Protein AF-A0AAD9J2A6-F1 (afdb_monomer_lite)

Structure (mmCIF, N/CA/C/O backbone):
data_AF-A0AAD9J2A6-F1
#
_entry.id   AF-A0AAD9J2A6-F1
#
loop_
_atom_site.group_PDB
_atom_site.id
_atom_site.type_symbol
_atom_site.label_atom_id
_atom_site.label_alt_id
_atom_site.label_comp_id
_atom_site.label_asym_id
_atom_site.label_entity_id
_atom_site.label_seq_id
_atom_site.pdbx_PDB_ins_code
_atom_site.Cartn_x
_atom_site.Cartn_y
_atom_site.Cartn_z
_atom_site.occupancy
_atom_site.B_iso_or_equiv
_atom_site.auth_seq_id
_atom_site.auth_comp_id
_atom_site.auth_asym_id
_atom_site.auth_atom_id
_atom_site.pdbx_PDB_model_num
ATOM 1 N N . MET A 1 1 ? -7.932 -16.182 5.205 1.00 76.00 1 MET A N 1
ATOM 2 C CA . MET A 1 1 ? -7.233 -16.073 3.889 1.00 76.00 1 MET A CA 1
ATOM 3 C C . MET A 1 1 ? -5.772 -16.529 4.019 1.00 76.00 1 MET A C 1
ATOM 5 O O . MET A 1 1 ? -5.232 -16.402 5.107 1.00 76.00 1 MET A O 1
ATOM 9 N N . LYS A 1 2 ? -5.139 -17.073 2.964 1.00 88.62 2 LYS A N 1
ATOM 10 C CA . LYS A 1 2 ? -3.704 -17.468 2.920 1.00 88.62 2 LYS A CA 1
ATOM 11 C C . LYS A 1 2 ? -2.986 -16.732 1.782 1.00 88.62 2 LYS A C 1
ATOM 13 O O . LYS A 1 2 ? -3.658 -16.375 0.816 1.00 88.62 2 LYS A O 1
ATOM 18 N N . LEU A 1 3 ? -1.655 -16.585 1.820 1.00 92.88 3 LEU A N 1
ATOM 19 C CA . LEU A 1 3 ? -0.897 -15.939 0.731 1.00 92.88 3 LEU A CA 1
ATOM 20 C C . LEU A 1 3 ? -1.138 -16.607 -0.630 1.00 92.88 3 LEU A C 1
ATOM 22 O O . LEU A 1 3 ? -1.225 -15.920 -1.644 1.00 92.88 3 LEU A O 1
ATOM 26 N N . GLN A 1 4 ? -1.294 -17.934 -0.658 1.00 93.44 4 GLN A N 1
ATOM 27 C CA . GLN A 1 4 ? -1.575 -18.659 -1.899 1.00 93.44 4 GLN A CA 1
ATOM 28 C C . GLN A 1 4 ? -2.831 -18.136 -2.608 1.00 93.44 4 GLN A C 1
ATOM 30 O O . GLN A 1 4 ? -2.810 -17.968 -3.818 1.00 93.44 4 GLN A O 1
ATOM 35 N N . LYS A 1 5 ? -3.879 -17.780 -1.855 1.00 93.38 5 LYS A N 1
ATOM 36 C CA . LYS A 1 5 ? -5.110 -17.236 -2.437 1.00 93.38 5 LYS A CA 1
ATOM 37 C C . LYS A 1 5 ? -4.862 -15.915 -3.165 1.00 93.38 5 LYS A C 1
ATOM 39 O O . LYS A 1 5 ? -5.428 -15.692 -4.224 1.00 93.38 5 LYS A O 1
ATOM 44 N N . LEU A 1 6 ? -3.992 -15.059 -2.622 1.00 95.00 6 LEU A N 1
ATOM 45 C CA . LEU A 1 6 ? -3.602 -13.813 -3.286 1.00 95.00 6 LEU A CA 1
ATOM 46 C C . LEU A 1 6 ? -2.819 -14.092 -4.572 1.00 95.00 6 LEU A C 1
ATOM 48 O O . LEU A 1 6 ? -3.055 -13.434 -5.578 1.00 95.00 6 LEU A O 1
ATOM 52 N N . LYS A 1 7 ? -1.925 -15.090 -4.552 1.00 95.38 7 LYS A N 1
ATOM 53 C CA . LYS A 1 7 ? -1.139 -15.505 -5.727 1.00 95.38 7 LYS A CA 1
ATOM 54 C C . LYS A 1 7 ? -2.003 -16.047 -6.864 1.00 95.38 7 LYS A C 1
ATOM 56 O O . LYS A 1 7 ? -1.615 -15.919 -8.019 1.00 95.38 7 LYS A O 1
ATOM 61 N N . ASP A 1 8 ? -3.179 -16.596 -6.569 1.00 95.12 8 ASP A N 1
ATOM 62 C CA . ASP A 1 8 ? -4.123 -17.022 -7.610 1.00 95.12 8 ASP A CA 1
ATOM 63 C C . ASP A 1 8 ? -4.613 -15.824 -8.461 1.00 95.12 8 ASP A C 1
ATOM 65 O O . ASP A 1 8 ? -5.030 -16.002 -9.604 1.00 95.12 8 ASP A O 1
ATOM 69 N N . GLY A 1 9 ? -4.497 -14.594 -7.941 1.00 95.06 9 GLY A N 1
ATOM 70 C CA . GLY A 1 9 ? -4.790 -13.344 -8.642 1.00 95.06 9 GLY A CA 1
ATOM 71 C C . GLY A 1 9 ? -3.664 -12.809 -9.536 1.00 95.06 9 GLY A C 1
ATOM 72 O O . GLY A 1 9 ? -3.816 -11.728 -10.100 1.00 95.06 9 GLY A O 1
ATOM 73 N N . ASP A 1 10 ? -2.540 -13.521 -9.690 1.00 93.75 10 ASP A N 1
ATOM 74 C CA . ASP A 1 10 ? -1.346 -13.044 -10.420 1.00 93.75 10 ASP A CA 1
ATOM 75 C C . ASP A 1 10 ? -1.572 -12.843 -11.929 1.00 93.75 10 ASP A C 1
ATOM 77 O O . ASP A 1 10 ? -0.876 -12.069 -12.582 1.00 93.75 10 ASP A O 1
ATOM 81 N N . LYS A 1 11 ? -2.588 -13.504 -12.492 1.00 91.75 11 LYS A N 1
ATOM 82 C CA . LYS A 1 11 ? -2.972 -13.379 -13.910 1.00 91.75 11 LYS A CA 1
ATOM 83 C C . LYS A 1 11 ? -4.285 -12.632 -14.125 1.00 91.75 11 LYS A C 1
ATOM 85 O O . LYS A 1 11 ? -4.804 -12.616 -15.237 1.00 91.75 11 LYS A O 1
ATOM 90 N N . ILE A 1 12 ? -4.835 -12.039 -13.069 1.00 94.25 12 ILE A N 1
ATOM 91 C CA . ILE A 1 12 ? -6.109 -11.322 -13.115 1.00 94.25 12 ILE A CA 1
ATOM 92 C C . ILE A 1 12 ? -5.816 -9.823 -13.096 1.00 94.25 12 ILE A C 1
ATOM 94 O O . ILE A 1 12 ? -5.020 -9.394 -12.257 1.00 94.25 12 ILE A O 1
ATOM 98 N N . PRO A 1 13 ? -6.441 -9.011 -13.972 1.00 94.75 13 PRO A N 1
ATOM 99 C CA . PRO A 1 13 ? -6.262 -7.565 -13.956 1.00 94.75 13 PRO A CA 1
ATOM 100 C C . PRO A 1 13 ? -6.519 -6.961 -12.574 1.00 94.75 13 PRO A C 1
ATOM 102 O O . PRO A 1 13 ? -7.538 -7.240 -11.947 1.00 94.75 13 PRO A O 1
ATOM 105 N N . GLY A 1 14 ? -5.599 -6.124 -12.092 1.00 95.25 14 GLY A N 1
ATOM 106 C CA . GLY A 1 14 ? -5.647 -5.536 -10.748 1.00 95.25 14 GLY A CA 1
ATOM 107 C C . GLY A 1 14 ? -6.760 -4.519 -10.532 1.00 95.25 14 GLY A C 1
ATOM 108 O O . GLY A 1 14 ? -7.036 -4.170 -9.390 1.00 95.25 14 GLY A O 1
ATOM 109 N N . ASP A 1 15 ? -7.424 -4.095 -11.606 1.00 96.69 15 ASP A N 1
ATOM 110 C CA . ASP A 1 15 ? -8.681 -3.362 -11.554 1.00 96.69 15 ASP A CA 1
ATOM 111 C C . ASP A 1 15 ? -9.817 -4.261 -12.065 1.00 96.69 15 ASP A C 1
ATOM 113 O O . ASP A 1 15 ? -9.861 -4.608 -13.246 1.00 96.69 15 ASP A O 1
ATOM 117 N N . CYS A 1 16 ? -10.727 -4.646 -11.169 1.00 96.31 16 CYS A N 1
ATOM 118 C CA . CYS A 1 16 ? -11.901 -5.463 -11.488 1.00 96.31 16 CYS A CA 1
ATOM 119 C C . CYS A 1 16 ? -13.086 -4.664 -12.061 1.00 96.31 16 CYS A C 1
ATOM 121 O O . CYS A 1 16 ? -14.130 -5.243 -12.350 1.00 96.31 16 CYS A O 1
ATOM 123 N N . GLY A 1 17 ? -12.945 -3.346 -12.236 1.00 95.44 17 GLY A N 1
ATOM 124 C CA . GLY A 1 17 ? -13.960 -2.497 -12.859 1.00 95.44 17 GLY A CA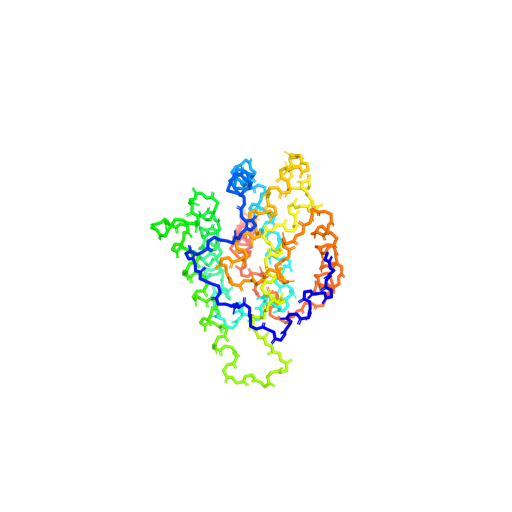 1
ATOM 125 C C . GLY A 1 17 ? -15.112 -2.089 -11.941 1.00 95.44 17 GLY A C 1
ATOM 126 O O . GLY A 1 17 ? -16.126 -1.608 -12.438 1.00 95.44 17 GLY A O 1
ATOM 127 N N . HIS A 1 18 ? -14.981 -2.238 -10.617 1.00 92.56 18 HIS A N 1
ATOM 128 C CA . HIS A 1 18 ? -16.017 -1.780 -9.686 1.00 92.56 18 HIS A CA 1
ATOM 129 C C . HIS A 1 18 ? -16.332 -0.285 -9.868 1.00 92.56 18 HIS A C 1
ATOM 131 O O . HIS A 1 18 ? -15.390 0.513 -9.961 1.00 92.56 18 HIS A O 1
ATOM 137 N N . PRO A 1 19 ? -17.617 0.108 -9.879 1.00 91.69 19 PRO A N 1
ATOM 138 C CA . PRO A 1 19 ? -18.002 1.512 -9.932 1.00 91.69 19 PRO A CA 1
ATOM 139 C C . PRO A 1 19 ? -17.499 2.271 -8.695 1.00 91.69 19 PRO A C 1
ATOM 141 O O . PRO A 1 19 ? -17.529 1.753 -7.579 1.00 91.69 19 PRO A O 1
ATOM 144 N N . MET A 1 20 ? -17.008 3.496 -8.900 1.00 89.75 20 MET A N 1
ATOM 145 C CA . MET A 1 20 ? -16.461 4.342 -7.827 1.00 89.75 20 MET A CA 1
ATOM 146 C C . MET A 1 20 ? -17.552 4.900 -6.904 1.00 89.75 20 MET A C 1
ATOM 148 O O . MET A 1 20 ? -17.294 5.150 -5.729 1.00 89.75 20 MET A O 1
ATOM 152 N N . ASP A 1 21 ? -18.768 5.070 -7.418 1.00 88.00 21 ASP A N 1
ATOM 153 C CA . ASP A 1 21 ? -19.935 5.617 -6.723 1.00 88.00 21 ASP A CA 1
ATOM 154 C C . ASP A 1 21 ? -20.744 4.561 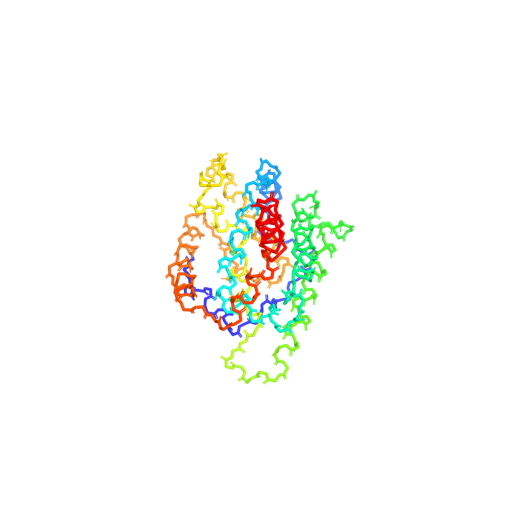-5.948 1.00 88.00 21 ASP A C 1
ATOM 156 O O . ASP A 1 21 ? -21.633 4.913 -5.169 1.00 88.00 21 ASP A O 1
ATOM 160 N N . ALA A 1 22 ? -20.417 3.272 -6.089 1.00 89.62 22 ALA A N 1
ATOM 161 C CA . ALA A 1 22 ? -21.103 2.201 -5.373 1.00 89.62 22 ALA A CA 1
ATOM 162 C C . ALA A 1 22 ? -20.343 1.772 -4.112 1.00 89.62 22 ALA A C 1
ATOM 164 O O . ALA A 1 22 ? -19.277 1.148 -4.172 1.00 89.62 22 ALA A O 1
ATOM 165 N N . LYS A 1 23 ? -20.946 2.039 -2.950 1.00 94.94 23 LYS A N 1
ATOM 166 C CA . LYS A 1 23 ? -20.529 1.427 -1.683 1.00 94.94 23 LYS A CA 1
ATOM 167 C C . LYS A 1 23 ? -20.837 -0.077 -1.712 1.00 94.94 23 LYS A C 1
ATOM 169 O O . LYS A 1 23 ? -21.957 -0.436 -2.066 1.00 94.94 23 LYS A O 1
ATOM 174 N N . PRO A 1 24 ? -19.900 -0.950 -1.308 1.00 95.69 24 PRO A N 1
ATOM 175 C CA . PRO A 1 24 ? -20.168 -2.381 -1.236 1.00 95.69 24 PRO A CA 1
ATOM 176 C C . PRO A 1 24 ? -21.083 -2.726 -0.053 1.00 95.69 24 PRO A C 1
ATOM 178 O O . PRO A 1 24 ? -21.032 -2.063 0.983 1.00 95.69 24 PRO A O 1
ATOM 181 N N . ASP A 1 25 ? -21.850 -3.815 -0.159 1.00 96.50 25 ASP A N 1
ATOM 182 C CA . ASP A 1 25 ? -22.843 -4.230 0.852 1.00 96.50 25 ASP A CA 1
ATOM 183 C C . ASP A 1 25 ? -22.247 -4.481 2.246 1.00 96.50 25 ASP A C 1
ATOM 185 O O . ASP A 1 25 ? -22.902 -4.306 3.271 1.00 96.50 25 ASP A O 1
ATOM 189 N N . TRP A 1 26 ? -20.975 -4.880 2.306 1.00 96.88 26 TRP A N 1
ATOM 190 C CA . TRP A 1 26 ? -20.257 -5.106 3.560 1.00 96.88 26 TRP A CA 1
ATOM 191 C C . TRP A 1 26 ? -19.755 -3.814 4.225 1.00 96.88 26 TRP A C 1
ATOM 193 O O . TRP A 1 26 ? -19.151 -3.876 5.302 1.00 96.88 26 TRP A O 1
ATOM 203 N N . MET A 1 27 ? -19.944 -2.647 3.598 1.00 97.50 27 MET A N 1
ATOM 204 C CA . MET A 1 27 ? -19.460 -1.365 4.104 1.00 97.50 27 MET A CA 1
ATOM 205 C C . MET A 1 27 ? -20.229 -0.926 5.353 1.00 97.50 27 MET A C 1
ATOM 207 O O . MET A 1 27 ? -21.396 -0.553 5.292 1.00 97.50 27 MET A O 1
ATOM 211 N N . VAL A 1 28 ? -19.534 -0.869 6.489 1.00 97.81 28 VAL A N 1
ATOM 212 C CA . VAL A 1 28 ? -20.047 -0.302 7.741 1.00 97.81 28 VAL A CA 1
ATOM 213 C C . VAL A 1 28 ? -19.399 1.064 7.943 1.00 97.81 28 VAL A C 1
ATOM 215 O O . VAL A 1 28 ? -18.218 1.150 8.291 1.00 97.81 28 VAL A O 1
ATOM 218 N N . THR A 1 29 ? -20.159 2.134 7.708 1.00 96.44 29 THR A N 1
ATOM 219 C CA . THR A 1 29 ? -19.628 3.509 7.623 1.00 96.44 29 THR A CA 1
ATOM 220 C C . THR A 1 29 ? -18.943 3.944 8.922 1.00 96.44 29 THR A C 1
ATOM 222 O O . THR A 1 29 ? -17.837 4.480 8.889 1.00 96.44 29 THR A O 1
ATOM 225 N N . GLU A 1 30 ? -19.516 3.626 10.084 1.00 97.62 30 GLU A N 1
ATOM 226 C CA . GLU A 1 30 ? -18.930 3.961 11.387 1.00 97.62 30 GLU A CA 1
ATOM 227 C C . GLU A 1 30 ? -17.626 3.194 11.632 1.00 97.62 30 GLU A C 1
ATOM 229 O O . GLU A 1 30 ? -16.708 3.700 12.277 1.00 97.62 30 GLU A O 1
ATOM 234 N N . LYS A 1 31 ? -17.526 1.958 11.126 1.00 98.31 31 LYS A N 1
ATOM 235 C CA . LYS A 1 31 ? -16.305 1.148 11.216 1.00 98.31 31 LYS A CA 1
ATOM 236 C C . LYS A 1 31 ? -15.194 1.741 10.357 1.00 98.31 31 LYS A C 1
ATOM 238 O O . LYS A 1 31 ? -14.068 1.880 10.827 1.00 98.31 31 LYS A O 1
ATOM 243 N N . PHE A 1 32 ? -15.534 2.134 9.131 1.00 98.19 32 PHE A N 1
ATOM 244 C CA . PHE A 1 32 ? -14.621 2.803 8.211 1.00 98.19 32 PHE A CA 1
ATOM 245 C C . PHE A 1 32 ? -14.103 4.125 8.796 1.00 98.19 32 PHE A C 1
ATOM 247 O O . PHE A 1 32 ? -12.899 4.380 8.781 1.00 98.19 32 PHE A O 1
ATOM 254 N N . GLN A 1 33 ? -14.993 4.922 9.397 1.00 97.75 33 GLN A N 1
ATOM 255 C CA . GLN A 1 33 ? -14.643 6.194 10.028 1.00 97.75 33 GLN A CA 1
ATOM 256 C C . GLN A 1 33 ? -13.664 6.028 11.198 1.00 97.75 33 GLN A C 1
ATOM 258 O O . GLN A 1 33 ? -12.653 6.725 11.251 1.00 97.75 33 GLN A O 1
ATOM 263 N N . ARG A 1 34 ? -13.887 5.058 12.092 1.00 98.25 34 ARG A N 1
ATOM 264 C CA . ARG A 1 34 ? -12.928 4.767 13.175 1.00 98.25 34 ARG A CA 1
ATOM 265 C C . ARG A 1 34 ? -11.572 4.288 12.652 1.00 98.25 34 ARG A C 1
ATOM 267 O O . ARG A 1 34 ? -10.537 4.582 13.247 1.00 98.25 34 ARG A O 1
ATOM 274 N N . GLY A 1 35 ? -11.559 3.585 11.519 1.00 97.81 35 GLY A N 1
ATOM 275 C CA . GLY A 1 35 ? -10.324 3.219 10.827 1.00 97.81 35 GLY A CA 1
ATOM 276 C C . GLY A 1 35 ? -9.541 4.440 10.340 1.00 97.81 35 GLY A C 1
ATOM 277 O O . GLY A 1 35 ? -8.318 4.469 10.463 1.00 97.81 35 GLY A O 1
ATOM 278 N N . ARG A 1 36 ? -10.234 5.488 9.875 1.00 96.88 36 ARG A N 1
ATOM 279 C CA . ARG A 1 36 ? -9.612 6.784 9.562 1.00 96.88 36 ARG A CA 1
ATOM 280 C C . ARG A 1 36 ? -9.059 7.444 10.823 1.00 96.88 36 ARG A C 1
ATOM 282 O O . ARG A 1 36 ? -7.893 7.827 10.832 1.00 96.88 36 ARG A O 1
ATOM 289 N N . GLU A 1 37 ? -9.854 7.526 11.895 1.00 96.62 37 GLU A N 1
ATOM 290 C CA . GLU A 1 37 ? -9.477 8.102 13.206 1.00 96.62 37 GLU A CA 1
ATOM 291 C C . GLU A 1 37 ? -8.185 7.508 13.779 1.00 96.62 37 GLU A C 1
ATOM 293 O O . GLU A 1 37 ? -7.373 8.234 14.360 1.00 96.62 37 GLU A O 1
ATOM 298 N N . PHE A 1 38 ? -7.944 6.215 13.551 1.00 98.19 38 PHE A N 1
ATOM 299 C CA . PHE A 1 38 ? -6.684 5.569 13.908 1.00 98.19 38 PHE A CA 1
ATOM 300 C C . PHE A 1 38 ? -5.467 6.273 13.291 1.00 98.19 38 PHE A C 1
ATOM 302 O O . PHE A 1 38 ? -4.485 6.537 13.990 1.00 98.19 38 PHE A O 1
ATOM 309 N N . PHE A 1 39 ? -5.530 6.610 11.997 1.00 96.38 39 PHE A N 1
ATOM 310 C CA . PHE A 1 39 ? -4.458 7.339 11.323 1.00 96.38 39 PHE A CA 1
ATOM 311 C C . PHE A 1 39 ? -4.265 8.713 11.953 1.00 96.38 39 PHE A C 1
ATOM 313 O O . PHE A 1 39 ? -3.141 9.045 12.309 1.00 96.38 39 PHE A O 1
ATOM 320 N N . PHE A 1 40 ? -5.337 9.478 12.183 1.00 95.00 40 PHE A N 1
ATOM 321 C CA . PHE A 1 40 ? -5.235 10.794 12.825 1.00 95.00 40 PHE A CA 1
ATOM 322 C C . PHE A 1 40 ? -4.499 10.714 14.167 1.00 95.00 40 PHE A C 1
ATOM 324 O O . PHE A 1 40 ? -3.537 11.450 14.392 1.00 95.00 40 PHE A O 1
ATOM 331 N N . LYS A 1 41 ? -4.890 9.763 15.021 1.00 97.00 41 LYS A N 1
ATOM 332 C CA . LYS A 1 41 ? -4.294 9.536 16.345 1.00 97.00 41 LYS A CA 1
ATOM 333 C C . LYS A 1 41 ? -2.816 9.134 16.288 1.00 97.00 41 LYS A C 1
ATOM 335 O O . LYS A 1 41 ? -2.063 9.431 17.215 1.00 97.00 41 LYS A O 1
ATOM 340 N N . HIS A 1 42 ? -2.392 8.459 15.220 1.00 97.69 42 HIS A N 1
ATOM 341 C CA . HIS A 1 42 ? -1.062 7.856 15.105 1.00 97.69 42 HIS A CA 1
ATOM 342 C C . HIS A 1 42 ? -0.263 8.333 13.884 1.00 97.69 42 HIS A C 1
ATOM 344 O O . HIS A 1 42 ? 0.690 7.662 13.491 1.00 97.69 42 HIS A O 1
ATOM 350 N N . THR A 1 43 ? -0.607 9.495 13.317 1.00 95.69 43 THR A N 1
ATOM 351 C CA . THR A 1 43 ? -0.144 9.966 11.995 1.00 95.69 43 THR A CA 1
ATOM 352 C C . THR A 1 43 ? 1.362 9.794 11.811 1.00 95.69 43 THR A C 1
ATOM 354 O O . THR A 1 43 ? 1.797 9.081 10.912 1.00 95.69 43 THR A O 1
ATOM 357 N N . THR A 1 44 ? 2.176 10.366 12.702 1.00 95.88 44 THR A N 1
ATOM 358 C CA . THR A 1 44 ? 3.644 10.301 12.605 1.00 95.88 44 THR A CA 1
ATOM 359 C C . THR A 1 44 ? 4.172 8.865 12.620 1.00 95.88 44 THR A C 1
ATOM 361 O O . THR A 1 44 ? 5.046 8.518 11.829 1.00 95.88 44 THR A O 1
ATOM 364 N N . ALA A 1 45 ? 3.631 8.016 13.494 1.00 97.88 45 ALA A N 1
ATOM 365 C CA . ALA A 1 45 ? 4.056 6.626 13.629 1.00 97.88 45 ALA A CA 1
ATOM 366 C C . ALA A 1 45 ? 3.641 5.774 12.421 1.00 97.88 45 ALA A C 1
ATOM 368 O O . ALA A 1 45 ? 4.426 4.961 11.937 1.00 97.88 45 ALA A O 1
ATOM 369 N N . VAL A 1 46 ? 2.427 5.988 11.906 1.00 98.19 46 VAL A N 1
ATOM 370 C CA . VAL A 1 46 ? 1.923 5.308 10.707 1.00 98.19 46 VAL A CA 1
ATOM 371 C C . VAL A 1 46 ? 2.726 5.724 9.477 1.00 98.19 46 VAL A C 1
ATOM 373 O O . VAL A 1 46 ? 3.166 4.866 8.718 1.00 98.19 46 VAL A O 1
ATOM 376 N N . VAL A 1 47 ? 2.998 7.020 9.311 1.00 96.38 47 VAL A N 1
ATOM 377 C CA . VAL A 1 47 ? 3.824 7.533 8.210 1.00 96.38 47 VAL A CA 1
ATOM 378 C C . VAL A 1 47 ? 5.243 6.980 8.289 1.00 96.38 47 VAL A C 1
ATOM 380 O O . VAL A 1 47 ? 5.782 6.557 7.268 1.00 96.38 47 VAL A O 1
ATOM 383 N N . LEU A 1 48 ? 5.848 6.912 9.478 1.00 96.69 48 LEU A N 1
ATOM 384 C CA . LEU A 1 48 ? 7.152 6.269 9.658 1.00 96.69 48 LEU A CA 1
ATOM 385 C C . LEU A 1 48 ? 7.110 4.789 9.240 1.00 96.69 48 LEU A C 1
ATOM 387 O O . LEU A 1 48 ? 7.979 4.343 8.494 1.00 96.69 48 LEU A O 1
ATOM 391 N N . ALA A 1 49 ? 6.076 4.048 9.649 1.00 98.19 49 ALA A N 1
ATOM 392 C CA . ALA A 1 49 ? 5.897 2.649 9.266 1.00 98.19 49 ALA A CA 1
ATOM 393 C C . ALA A 1 49 ? 5.734 2.464 7.747 1.00 98.19 49 ALA A C 1
ATOM 395 O O . ALA A 1 49 ? 6.336 1.552 7.176 1.00 98.19 49 ALA A O 1
ATOM 396 N N . MET A 1 50 ? 4.979 3.343 7.081 1.00 97.00 50 MET A N 1
ATOM 397 C CA . MET A 1 50 ? 4.831 3.356 5.620 1.00 97.00 50 MET A CA 1
ATOM 398 C C . MET A 1 50 ? 6.158 3.669 4.916 1.00 97.00 50 MET A C 1
ATOM 400 O O . MET A 1 50 ? 6.493 3.013 3.935 1.00 97.00 50 MET A O 1
ATOM 404 N N . ASN A 1 51 ? 6.951 4.616 5.430 1.00 94.81 51 ASN A N 1
ATOM 405 C CA . ASN A 1 51 ? 8.271 4.935 4.875 1.00 94.81 51 ASN A CA 1
ATOM 406 C C . ASN A 1 51 ? 9.244 3.754 5.003 1.00 94.81 51 ASN A C 1
ATOM 408 O O . ASN A 1 51 ? 9.905 3.399 4.028 1.00 94.81 51 ASN A O 1
ATOM 412 N N . CYS A 1 52 ? 9.296 3.098 6.168 1.00 96.44 52 CYS A N 1
ATOM 413 C CA . CYS A 1 52 ? 10.084 1.875 6.336 1.00 96.44 52 CYS A CA 1
ATOM 414 C C . CYS A 1 52 ? 9.613 0.772 5.378 1.00 96.44 52 CYS A C 1
ATOM 416 O O . CYS A 1 52 ? 10.445 0.113 4.759 1.00 96.44 52 CYS A O 1
ATOM 418 N N . SER A 1 53 ? 8.295 0.608 5.223 1.00 97.50 53 SER A N 1
ATOM 419 C CA . SER A 1 53 ? 7.696 -0.384 4.320 1.00 97.50 53 SER A CA 1
ATOM 420 C C . SER A 1 53 ? 8.027 -0.107 2.854 1.00 97.50 53 SER A C 1
ATOM 422 O O . SER A 1 53 ? 8.330 -1.039 2.118 1.00 97.50 53 SER A O 1
ATOM 424 N N . LEU A 1 54 ? 8.042 1.160 2.431 1.00 96.38 54 LEU A N 1
ATOM 425 C CA . LEU A 1 54 ? 8.494 1.561 1.101 1.00 96.38 54 LEU A CA 1
ATOM 426 C C . LEU A 1 54 ? 9.975 1.222 0.894 1.00 96.38 54 LEU A C 1
ATOM 428 O O . LEU A 1 54 ? 10.317 0.611 -0.115 1.00 96.38 54 LEU A O 1
ATOM 432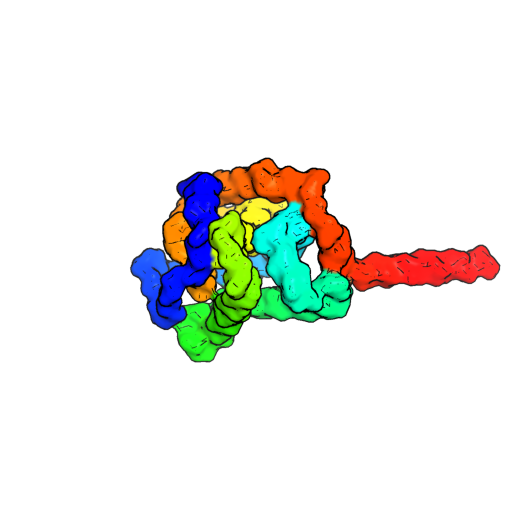 N N . ALA A 1 55 ? 10.841 1.583 1.847 1.00 95.25 55 ALA A N 1
ATOM 433 C CA . ALA A 1 55 ? 12.280 1.349 1.743 1.00 95.25 55 ALA A CA 1
ATOM 434 C C . ALA A 1 55 ? 12.606 -0.142 1.565 1.00 95.25 55 ALA A C 1
ATOM 436 O O . ALA A 1 55 ? 13.351 -0.500 0.656 1.00 95.25 55 ALA A O 1
ATOM 437 N N . VAL A 1 56 ? 12.005 -1.016 2.381 1.00 96.62 56 VAL A N 1
ATOM 438 C CA . VAL A 1 56 ? 12.192 -2.470 2.236 1.00 96.62 56 VAL A CA 1
ATOM 439 C C . VAL A 1 56 ? 11.436 -3.029 1.029 1.00 96.62 56 VAL A C 1
ATOM 441 O O . VAL A 1 56 ? 11.932 -3.927 0.355 1.00 96.62 56 VAL A O 1
ATOM 444 N N . GLY A 1 57 ? 10.265 -2.477 0.709 1.00 97.38 57 GLY A N 1
ATOM 445 C CA . GLY A 1 57 ? 9.414 -2.907 -0.398 1.00 97.38 57 GLY A CA 1
ATOM 446 C C . GLY A 1 57 ? 10.028 -2.668 -1.775 1.00 97.38 57 GLY A C 1
ATOM 447 O O . GLY A 1 57 ? 9.678 -3.379 -2.711 1.00 97.38 57 GLY A O 1
ATOM 448 N N . LEU A 1 58 ? 10.979 -1.735 -1.914 1.00 97.31 58 LEU A N 1
ATOM 449 C CA . LEU A 1 58 ? 11.745 -1.573 -3.155 1.00 97.31 58 LEU A CA 1
ATOM 450 C C . LEU A 1 58 ? 12.545 -2.825 -3.536 1.00 97.31 58 LEU A C 1
ATOM 452 O O . LEU A 1 58 ? 12.927 -2.955 -4.693 1.00 97.31 58 LEU A O 1
ATOM 456 N N . SER A 1 59 ? 12.800 -3.746 -2.604 1.00 97.94 59 SER A N 1
ATOM 457 C CA . SER A 1 59 ? 13.406 -5.041 -2.935 1.00 97.94 59 SER A CA 1
ATOM 458 C C . SER A 1 59 ? 12.432 -5.977 -3.669 1.00 97.94 59 SER A C 1
ATOM 460 O O . SER A 1 59 ? 12.847 -6.899 -4.364 1.00 97.94 59 SER A O 1
ATOM 462 N N . VAL A 1 60 ? 11.122 -5.735 -3.576 1.00 97.75 60 VAL A N 1
ATOM 463 C CA . VAL A 1 60 ? 10.084 -6.588 -4.158 1.00 97.75 60 VAL A CA 1
ATOM 464 C C . VAL A 1 60 ? 9.771 -6.135 -5.584 1.00 97.75 60 VAL A C 1
ATOM 466 O O . VAL A 1 60 ? 9.308 -5.017 -5.819 1.00 97.75 60 VAL A O 1
ATOM 469 N N . SER A 1 61 ? 9.963 -7.033 -6.554 1.00 95.81 61 SER A N 1
ATOM 470 C CA . SER A 1 61 ? 9.806 -6.734 -7.989 1.00 95.81 61 SER A CA 1
ATOM 471 C C . SER A 1 61 ? 8.420 -6.203 -8.367 1.00 95.81 61 SER A C 1
ATOM 473 O O . SER A 1 61 ? 8.315 -5.360 -9.257 1.00 95.81 61 SER A O 1
ATOM 475 N N . ASN A 1 62 ? 7.364 -6.680 -7.702 1.00 95.62 62 ASN A N 1
ATOM 476 C CA . ASN A 1 62 ? 5.980 -6.261 -7.945 1.00 95.62 62 ASN A CA 1
ATOM 477 C C . ASN A 1 62 ? 5.786 -4.757 -7.683 1.00 95.62 62 ASN A C 1
ATOM 479 O O . ASN A 1 62 ? 5.050 -4.099 -8.412 1.00 95.62 62 ASN A O 1
ATOM 483 N N . LEU A 1 63 ? 6.494 -4.197 -6.691 1.00 96.75 63 LEU A N 1
ATOM 484 C CA . LEU A 1 63 ? 6.541 -2.754 -6.465 1.00 96.75 63 LEU A CA 1
ATOM 485 C C . LEU A 1 63 ? 7.575 -2.093 -7.379 1.00 96.75 63 LEU A C 1
ATOM 487 O O . LEU A 1 63 ? 7.243 -1.144 -8.082 1.00 96.75 63 LEU A O 1
ATOM 491 N N . LEU A 1 64 ? 8.820 -2.582 -7.374 1.00 97.31 64 LEU A N 1
ATOM 492 C CA . LEU A 1 64 ? 9.969 -1.911 -7.989 1.00 97.31 64 LEU A CA 1
ATOM 493 C C . LEU A 1 64 ? 9.823 -1.711 -9.502 1.00 97.31 64 LEU A C 1
ATOM 495 O O . LEU A 1 64 ? 10.068 -0.610 -9.996 1.00 97.31 64 LEU A O 1
ATOM 499 N N . VAL A 1 65 ? 9.422 -2.753 -10.238 1.00 96.31 65 VAL A N 1
ATOM 500 C CA . VAL A 1 65 ? 9.420 -2.746 -11.710 1.00 96.31 65 VAL A CA 1
ATOM 501 C C . VAL A 1 65 ? 8.524 -1.632 -12.274 1.00 96.31 65 VAL A C 1
ATOM 503 O O . VAL A 1 65 ? 9.006 -0.870 -13.115 1.00 96.31 65 VAL A O 1
ATOM 506 N N . PRO A 1 66 ? 7.279 -1.431 -11.793 1.00 96.44 66 PRO A N 1
ATOM 507 C CA . PRO A 1 66 ? 6.495 -0.251 -12.152 1.00 96.44 66 PRO A CA 1
ATOM 508 C C . PRO A 1 66 ? 7.178 1.090 -11.850 1.00 96.44 66 PRO A C 1
ATOM 510 O O . PRO A 1 66 ? 7.077 2.018 -12.650 1.00 96.44 66 PRO A O 1
ATOM 513 N N . LEU A 1 67 ? 7.878 1.235 -10.715 1.00 96.81 67 LEU A N 1
ATOM 514 C CA . LEU A 1 67 ? 8.535 2.506 -10.370 1.00 96.81 67 LEU A CA 1
ATOM 515 C C . LEU A 1 67 ? 9.711 2.818 -11.300 1.00 96.81 67 LEU A C 1
ATOM 517 O O . LEU A 1 67 ? 9.909 3.983 -11.652 1.00 96.81 67 LEU A O 1
ATOM 521 N N . VAL A 1 68 ? 10.476 1.792 -11.677 1.00 97.06 68 VAL A N 1
ATOM 522 C CA . VAL A 1 68 ? 11.568 1.900 -12.651 1.00 97.06 68 VAL A CA 1
ATOM 523 C C . VAL A 1 68 ? 10.995 2.241 -14.023 1.00 97.06 68 VAL A C 1
ATOM 525 O O . VAL A 1 68 ? 11.432 3.211 -14.641 1.00 97.06 68 VAL A O 1
ATOM 528 N N . PHE A 1 69 ? 9.949 1.528 -14.453 1.00 96.50 69 PHE A N 1
ATOM 529 C CA . PHE A 1 69 ? 9.281 1.745 -15.738 1.00 96.50 69 PHE A CA 1
ATOM 530 C C . PHE A 1 69 ? 8.774 3.182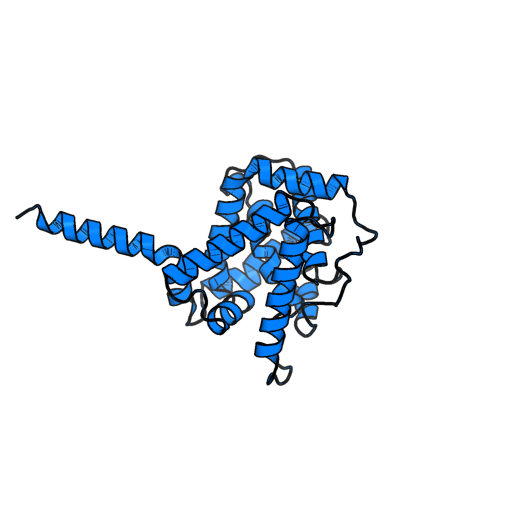 -15.917 1.00 96.50 69 PHE A C 1
ATOM 532 O O . PHE A 1 69 ? 8.897 3.750 -17.002 1.00 96.50 69 PHE A O 1
ATOM 539 N N . THR A 1 70 ? 8.211 3.805 -14.873 1.00 96.56 70 THR A N 1
ATOM 540 C CA . THR A 1 70 ? 7.741 5.195 -14.997 1.00 96.56 70 THR A CA 1
ATOM 541 C C . THR A 1 70 ? 8.879 6.213 -15.020 1.00 96.56 70 THR A C 1
ATOM 543 O O . THR A 1 70 ? 8.676 7.319 -15.515 1.00 96.56 70 THR A O 1
ATOM 546 N N . GLY A 1 71 ? 10.059 5.889 -14.478 1.00 95.69 71 GLY A N 1
ATOM 547 C CA . GLY A 1 71 ? 11.197 6.813 -14.412 1.00 95.69 71 GLY A CA 1
ATOM 548 C C . GLY A 1 71 ? 10.947 8.055 -13.541 1.00 95.69 71 GLY A C 1
ATOM 549 O O . GLY A 1 71 ? 11.656 9.061 -13.662 1.00 95.69 71 GLY A O 1
ATOM 550 N N . MET A 1 72 ? 9.935 8.003 -12.665 1.00 94.69 72 MET A N 1
ATOM 551 C CA . MET A 1 72 ? 9.489 9.132 -11.832 1.00 94.69 72 MET A CA 1
ATOM 552 C C . MET A 1 72 ? 10.086 9.118 -10.417 1.00 94.69 72 MET A C 1
ATOM 554 O O . MET A 1 72 ? 9.678 9.903 -9.567 1.00 94.69 72 MET A O 1
ATOM 558 N N . SER A 1 73 ? 11.050 8.236 -10.139 1.00 94.44 73 SER A N 1
ATOM 559 C CA . SER A 1 73 ? 11.720 8.151 -8.825 1.00 94.44 73 SER A CA 1
ATOM 560 C C . SER A 1 73 ? 13.203 7.813 -8.895 1.00 94.44 73 SER A C 1
ATOM 562 O O . SER A 1 73 ? 13.803 7.523 -7.872 1.00 94.44 73 SER A O 1
ATOM 564 N N . ASN A 1 74 ? 13.813 7.873 -10.079 1.00 92.31 74 ASN A N 1
ATOM 565 C CA . ASN A 1 74 ? 15.206 7.469 -10.278 1.00 92.31 74 ASN A CA 1
ATOM 566 C C . ASN A 1 74 ? 16.241 8.536 -9.864 1.00 92.31 74 ASN A C 1
ATOM 568 O O . ASN A 1 74 ? 17.438 8.329 -10.023 1.00 92.31 74 ASN A O 1
ATOM 572 N N . THR A 1 75 ? 15.803 9.695 -9.361 1.00 92.19 75 THR A N 1
ATOM 573 C CA . THR A 1 75 ? 16.680 10.744 -8.815 1.00 92.19 75 THR A CA 1
ATOM 574 C C . THR A 1 75 ? 16.113 11.277 -7.499 1.00 92.19 75 THR A C 1
ATOM 576 O O . THR A 1 75 ? 14.891 11.237 -7.334 1.00 92.19 75 THR A O 1
ATOM 579 N N . PRO A 1 76 ? 16.937 11.836 -6.586 1.00 92.50 76 PRO A N 1
ATOM 580 C CA . PRO A 1 76 ? 16.454 12.341 -5.298 1.00 92.50 76 PRO A CA 1
ATOM 581 C C . PRO A 1 76 ? 15.308 13.353 -5.410 1.00 92.50 76 PRO A C 1
ATOM 583 O O . PRO A 1 76 ? 14.273 13.182 -4.778 1.00 92.50 76 PRO A O 1
ATOM 586 N N . LYS A 1 77 ? 15.421 14.337 -6.312 1.00 91.81 77 LYS A N 1
ATOM 587 C CA . LYS A 1 77 ? 14.367 15.337 -6.548 1.00 91.81 77 LYS A CA 1
ATOM 588 C C . LYS A 1 77 ? 13.049 14.715 -7.030 1.00 91.81 77 LYS A C 1
ATOM 590 O O . LYS A 1 77 ? 11.979 15.078 -6.544 1.00 91.81 77 LYS A O 1
ATOM 595 N N . LYS A 1 78 ? 13.113 13.793 -8.000 1.00 94.50 78 LYS A N 1
ATOM 596 C CA . LYS A 1 78 ? 11.921 13.107 -8.533 1.00 94.50 78 LYS A CA 1
ATOM 597 C C . LYS A 1 78 ? 11.282 12.206 -7.476 1.00 94.50 78 LYS A C 1
ATOM 599 O O . LYS A 1 78 ? 10.071 12.229 -7.297 1.00 94.50 78 LYS A O 1
ATOM 604 N N . SER A 1 79 ? 12.120 11.454 -6.768 1.00 94.12 79 SER A N 1
ATOM 605 C CA . SER A 1 79 ? 11.752 10.591 -5.649 1.00 94.12 79 SER A CA 1
ATOM 606 C C . SER A 1 79 ? 11.027 11.382 -4.557 1.00 94.12 79 SER A C 1
ATOM 608 O O . SER A 1 79 ? 9.873 11.079 -4.261 1.00 94.12 79 SER A O 1
ATOM 610 N N . PHE A 1 80 ? 11.630 12.466 -4.055 1.00 92.06 80 PHE A N 1
ATOM 611 C CA . PHE A 1 80 ? 11.023 13.349 -3.058 1.00 92.06 80 PHE A CA 1
ATOM 612 C C . PHE A 1 80 ? 9.652 13.865 -3.505 1.00 92.06 80 PHE A C 1
ATOM 614 O O . PHE A 1 80 ? 8.671 13.715 -2.780 1.00 92.06 80 PHE A O 1
ATOM 621 N N . SER A 1 81 ? 9.562 14.412 -4.724 1.00 93.75 81 SER A N 1
ATOM 622 C CA . SER A 1 81 ? 8.295 14.900 -5.275 1.00 93.75 81 SER A CA 1
ATOM 623 C C . SER A 1 81 ? 7.241 13.793 -5.322 1.00 93.75 81 SER A C 1
ATOM 625 O O . SER A 1 81 ? 6.139 13.982 -4.808 1.00 93.75 81 SER A O 1
ATOM 627 N N . ARG A 1 82 ? 7.572 12.618 -5.870 1.00 95.25 82 ARG A N 1
ATOM 628 C CA . ARG A 1 82 ? 6.622 11.507 -5.966 1.00 95.25 82 ARG A CA 1
ATOM 629 C C . ARG A 1 82 ? 6.129 11.055 -4.598 1.00 95.25 82 ARG A C 1
ATOM 631 O O . ARG A 1 82 ? 4.925 10.917 -4.424 1.00 95.25 82 ARG A O 1
ATOM 638 N N . TYR A 1 83 ? 7.024 10.811 -3.644 1.00 94.44 83 TYR A N 1
ATOM 639 C CA . TYR A 1 83 ? 6.621 10.281 -2.341 1.00 94.44 83 TYR A CA 1
ATOM 640 C C . TYR A 1 83 ? 5.894 11.322 -1.488 1.00 94.44 83 TYR A C 1
ATOM 642 O O . TYR A 1 83 ? 4.992 10.952 -0.739 1.00 94.44 83 TYR A O 1
ATOM 650 N N . LEU A 1 84 ? 6.176 12.616 -1.680 1.00 94.25 84 LEU A N 1
ATOM 651 C CA . LEU A 1 84 ? 5.348 13.690 -1.133 1.00 94.25 84 LEU A CA 1
ATOM 652 C C . LEU A 1 84 ? 3.933 13.670 -1.733 1.00 94.25 84 LEU A C 1
ATOM 654 O O . LEU A 1 84 ? 2.962 13.734 -0.985 1.00 94.25 84 LEU A O 1
ATOM 658 N N . HIS A 1 85 ? 3.793 13.522 -3.056 1.00 95.75 85 HIS A N 1
ATOM 659 C CA . HIS A 1 85 ? 2.478 13.377 -3.692 1.00 95.75 85 HIS A CA 1
ATOM 660 C C . HIS A 1 85 ? 1.736 12.130 -3.197 1.00 95.75 85 HIS A C 1
ATOM 662 O O . HIS A 1 85 ? 0.566 12.231 -2.835 1.00 95.75 85 HIS A O 1
ATOM 668 N N . THR A 1 86 ? 2.406 10.975 -3.107 1.00 95.69 86 THR A N 1
ATOM 669 C CA . THR A 1 86 ? 1.821 9.753 -2.534 1.00 95.69 86 THR A CA 1
ATOM 670 C C . THR A 1 86 ? 1.338 9.993 -1.106 1.00 95.69 86 THR A C 1
ATOM 672 O O . THR A 1 86 ? 0.211 9.630 -0.783 1.00 95.69 86 THR A O 1
ATOM 675 N N . PHE A 1 87 ? 2.146 10.644 -0.263 1.00 95.44 87 PHE A N 1
ATOM 676 C CA . PHE A 1 87 ? 1.740 11.001 1.094 1.00 95.44 87 PHE A CA 1
ATOM 677 C C . PHE A 1 87 ? 0.496 11.895 1.101 1.00 95.44 87 PHE A C 1
ATOM 679 O O . PHE A 1 87 ? -0.426 11.623 1.861 1.00 95.44 87 PHE A O 1
ATOM 686 N N . VAL A 1 88 ? 0.425 12.911 0.235 1.00 97.56 88 VAL A N 1
ATOM 687 C CA . VAL A 1 88 ? -0.758 13.780 0.120 1.00 97.56 88 VAL A CA 1
ATOM 688 C C . VAL A 1 88 ? -2.000 12.980 -0.280 1.00 97.56 88 VAL A C 1
ATOM 690 O O . VAL A 1 88 ? -3.042 13.157 0.345 1.00 97.56 88 VAL A O 1
ATOM 693 N N . HIS A 1 89 ? -1.908 12.077 -1.261 1.00 98.19 89 HIS A N 1
ATOM 694 C CA . HIS A 1 89 ? -3.034 11.219 -1.652 1.00 98.19 89 HIS A CA 1
ATOM 695 C C . HIS A 1 89 ? -3.498 10.329 -0.495 1.00 98.19 89 HIS A C 1
ATOM 697 O O . HIS A 1 89 ? -4.681 10.336 -0.159 1.00 98.19 89 HIS A O 1
ATOM 703 N N . VAL A 1 90 ? -2.565 9.624 0.151 1.00 97.44 90 VAL A N 1
ATOM 704 C CA . VAL A 1 90 ? -2.866 8.746 1.289 1.00 97.44 90 VAL A CA 1
ATOM 705 C C . VAL A 1 90 ? -3.460 9.545 2.443 1.00 97.44 90 VAL A C 1
ATOM 707 O O . VAL A 1 90 ? -4.464 9.126 3.008 1.00 97.44 90 VAL A O 1
ATOM 710 N N . ALA A 1 91 ? -2.896 10.706 2.780 1.00 96.81 91 ALA A N 1
ATOM 711 C CA . ALA A 1 91 ? -3.451 11.584 3.798 1.00 96.81 91 ALA A CA 1
ATOM 712 C C . ALA A 1 91 ? -4.884 11.986 3.426 1.00 96.81 91 ALA A C 1
ATOM 714 O O . ALA A 1 91 ? -5.789 11.765 4.222 1.00 96.81 91 ALA A O 1
ATOM 715 N N . LEU A 1 92 ? -5.137 12.476 2.209 1.00 97.44 92 LEU A N 1
ATOM 716 C CA . LEU A 1 92 ? -6.489 12.846 1.774 1.00 97.44 92 LEU A CA 1
ATOM 717 C C . LEU A 1 92 ? -7.507 11.720 1.999 1.00 97.44 92 LEU A C 1
ATOM 719 O O . LEU A 1 92 ? -8.577 11.998 2.529 1.00 97.44 92 LEU A O 1
ATOM 723 N N . TRP A 1 93 ? -7.163 10.463 1.701 1.00 97.75 93 TRP A N 1
ATOM 724 C CA . TRP A 1 93 ? -8.056 9.316 1.931 1.00 97.75 93 TRP A CA 1
ATOM 725 C C . TRP A 1 93 ? -8.428 9.105 3.406 1.00 97.75 93 TRP A C 1
ATOM 727 O O . TRP A 1 93 ? -9.485 8.556 3.703 1.00 97.75 93 TRP A O 1
ATOM 737 N N . HIS A 1 94 ? -7.576 9.539 4.338 1.00 97.12 94 HIS A N 1
ATOM 738 C CA . HIS A 1 94 ? -7.871 9.523 5.770 1.00 97.12 94 HIS A CA 1
ATOM 739 C C . HIS A 1 94 ? -8.561 10.813 6.233 1.00 97.12 94 HIS A C 1
ATOM 741 O O . HIS A 1 94 ? -9.412 10.753 7.117 1.00 97.12 94 HIS A O 1
ATOM 747 N N . TYR A 1 95 ? -8.247 11.974 5.652 1.00 95.25 95 TYR A N 1
ATOM 748 C CA . TYR A 1 95 ? -8.725 13.284 6.116 1.00 95.25 95 TYR A CA 1
ATOM 749 C C . TYR A 1 95 ? -10.078 13.720 5.533 1.00 95.25 95 TYR A C 1
ATOM 751 O O . TYR A 1 95 ? -10.765 14.515 6.167 1.00 95.25 95 TYR A O 1
ATOM 759 N N . ASP A 1 96 ? -10.511 13.160 4.404 1.00 95.75 96 ASP A N 1
ATOM 760 C CA . ASP A 1 96 ? -11.773 13.507 3.731 1.00 95.75 96 ASP A CA 1
ATOM 761 C C . ASP A 1 96 ? -12.579 12.240 3.338 1.00 95.75 96 ASP A C 1
ATOM 763 O O . ASP A 1 96 ? -12.072 11.123 3.452 1.00 95.75 96 ASP A O 1
ATOM 767 N N . ASP A 1 97 ? -13.859 12.376 2.977 1.00 94.81 97 ASP A N 1
ATOM 768 C CA . ASP A 1 97 ? -14.760 11.232 2.738 1.00 94.81 97 ASP A CA 1
ATOM 769 C C . ASP A 1 97 ? -14.579 10.638 1.333 1.00 94.81 97 ASP A C 1
ATOM 771 O O . ASP A 1 97 ? -15.034 11.196 0.337 1.00 94.81 97 ASP A O 1
ATOM 775 N N . VAL A 1 98 ? -13.944 9.469 1.244 1.00 96.31 98 VAL A N 1
ATOM 776 C CA . VAL A 1 98 ? -13.698 8.753 -0.022 1.00 96.31 98 VAL A CA 1
ATOM 777 C C . VAL A 1 98 ? -14.968 8.299 -0.749 1.00 96.31 98 VAL A C 1
ATOM 779 O O . VAL A 1 98 ? -14.891 7.949 -1.924 1.00 96.31 98 VAL A O 1
ATOM 782 N N . TRP A 1 99 ? -16.123 8.288 -0.083 1.00 95.25 99 TRP A N 1
ATOM 783 C CA . TRP A 1 99 ? -17.385 7.827 -0.659 1.00 95.25 99 TRP A CA 1
ATOM 784 C C . TRP A 1 99 ? -18.292 8.958 -1.155 1.00 95.25 99 TRP A C 1
ATOM 786 O O . TRP A 1 99 ? -19.365 8.676 -1.683 1.00 95.25 99 TRP A O 1
ATOM 796 N N . GLN A 1 100 ? -17.893 10.218 -0.973 1.00 94.56 100 GLN A N 1
ATOM 797 C CA . GLN A 1 100 ? -18.615 11.380 -1.496 1.00 94.56 100 GLN A CA 1
ATOM 798 C C . GLN A 1 100 ? -17.956 11.836 -2.792 1.00 94.56 100 GLN A C 1
ATOM 800 O O . GLN A 1 100 ? -16.800 12.252 -2.780 1.00 94.56 100 GLN A O 1
ATOM 805 N N . ALA A 1 101 ? -18.685 11.765 -3.906 1.00 92.69 101 ALA A N 1
ATOM 806 C CA . ALA A 1 101 ? -18.136 11.997 -5.244 1.00 92.69 101 ALA A CA 1
ATOM 807 C C . ALA A 1 101 ? -17.483 13.384 -5.423 1.00 92.69 101 ALA A C 1
ATOM 809 O O . ALA A 1 101 ? -16.530 13.555 -6.184 1.00 92.69 101 ALA A O 1
ATOM 810 N N . ASP A 1 102 ? -17.972 14.401 -4.714 1.00 93.62 102 ASP A N 1
ATOM 811 C CA . ASP A 1 102 ? -17.464 15.768 -4.790 1.00 93.62 102 ASP A CA 1
ATOM 812 C C . ASP A 1 102 ? -16.238 16.029 -3.895 1.00 93.62 102 ASP A C 1
ATOM 814 O O . ASP A 1 102 ? -15.548 17.043 -4.096 1.00 93.62 102 ASP A O 1
ATOM 818 N N . SER A 1 103 ? -15.915 15.110 -2.981 1.00 96.75 103 SER A N 1
ATOM 819 C CA . SER A 1 103 ? -14.815 15.250 -2.029 1.00 96.75 103 SER A CA 1
ATOM 820 C C . SER A 1 103 ? -13.441 15.215 -2.700 1.00 96.75 103 SER A C 1
ATOM 822 O O . SER A 1 103 ? -13.238 14.701 -3.807 1.00 96.75 103 SER A O 1
ATOM 824 N N . LYS A 1 104 ? -12.436 15.759 -2.008 1.00 97.81 104 LYS A N 1
ATOM 825 C CA . LYS A 1 104 ? -11.044 15.712 -2.476 1.00 97.81 104 LYS A CA 1
ATOM 826 C C . LYS A 1 104 ? -10.484 14.297 -2.373 1.00 97.81 104 LYS A C 1
ATOM 828 O O . LYS A 1 104 ? -9.665 13.912 -3.206 1.00 97.81 104 LYS A O 1
ATOM 833 N N . ALA A 1 105 ? -10.911 13.531 -1.369 1.00 97.31 105 ALA A N 1
ATOM 834 C CA . ALA A 1 105 ? -10.498 12.142 -1.191 1.00 97.31 105 ALA A CA 1
ATOM 835 C C . ALA A 1 105 ? -10.989 11.233 -2.323 1.00 97.31 105 ALA A C 1
ATOM 837 O O . ALA A 1 105 ? -10.210 10.419 -2.820 1.00 97.31 105 ALA A O 1
ATOM 838 N N . HIS A 1 106 ? -12.237 11.399 -2.762 1.00 97.56 106 HIS A N 1
ATOM 839 C CA . HIS A 1 106 ? -12.810 10.606 -3.846 1.00 97.56 106 HIS A CA 1
ATOM 840 C C . HIS A 1 106 ? -12.104 10.884 -5.175 1.00 97.56 106 HIS A C 1
ATOM 842 O O . HIS A 1 106 ? -11.545 9.973 -5.783 1.00 97.56 106 HIS A O 1
ATOM 848 N N . LYS A 1 107 ? -11.989 12.163 -5.552 1.00 97.81 107 LYS A N 1
ATOM 849 C CA . LYS A 1 107 ? -11.240 12.594 -6.748 1.00 97.81 107 LYS A CA 1
ATOM 850 C C . LYS A 1 107 ? -9.786 12.121 -6.719 1.00 97.81 107 LYS A C 1
ATOM 852 O O . LYS A 1 107 ? -9.225 11.721 -7.734 1.00 97.81 107 LYS A O 1
ATOM 857 N N . SER A 1 108 ? -9.162 12.144 -5.539 1.00 98.31 108 SER A N 1
ATOM 858 C CA . SER A 1 108 ? -7.817 11.604 -5.323 1.00 98.31 108 SER A CA 1
ATOM 859 C C . SER A 1 108 ? -7.736 10.107 -5.663 1.00 98.31 108 SER A C 1
ATOM 861 O O . SER A 1 108 ? -6.788 9.694 -6.331 1.00 98.31 108 SER A O 1
ATOM 863 N N . LEU A 1 109 ? -8.718 9.294 -5.255 1.00 98.12 109 LEU A N 1
ATOM 864 C CA . LEU A 1 109 ? -8.777 7.868 -5.605 1.00 98.12 109 LEU A CA 1
ATOM 865 C C . LEU A 1 109 ? -9.016 7.638 -7.099 1.00 98.12 109 LEU A C 1
ATOM 867 O O . LEU A 1 109 ? -8.333 6.796 -7.679 1.00 98.12 109 LEU A O 1
ATOM 871 N N . GLU A 1 110 ? -9.912 8.399 -7.734 1.00 97.62 110 GLU A N 1
ATOM 872 C CA . GLU A 1 110 ? -10.148 8.313 -9.184 1.00 97.62 110 GLU A CA 1
ATOM 873 C C . GLU A 1 110 ? -8.864 8.581 -9.978 1.00 97.62 110 GLU A C 1
ATOM 875 O O . GLU A 1 110 ? -8.511 7.824 -10.885 1.00 97.62 110 GLU A O 1
ATOM 880 N N . ILE A 1 111 ? -8.119 9.624 -9.593 1.00 98.00 111 ILE A N 1
ATOM 881 C CA . ILE A 1 111 ? -6.832 9.976 -10.203 1.00 98.00 111 ILE A CA 1
ATOM 882 C C . ILE A 1 111 ? -5.827 8.829 -10.047 1.00 98.00 111 ILE A C 1
ATOM 884 O O . ILE A 1 111 ? -5.213 8.409 -11.028 1.00 98.00 111 ILE A O 1
ATOM 888 N N . VAL A 1 112 ? -5.660 8.298 -8.831 1.00 98.25 112 VAL A N 1
ATOM 889 C CA . VAL A 1 112 ? -4.686 7.228 -8.567 1.00 98.25 112 VAL A CA 1
ATOM 890 C C . VAL A 1 112 ? -5.065 5.933 -9.289 1.00 98.25 112 VAL A C 1
ATOM 892 O O . VAL A 1 112 ? -4.199 5.306 -9.904 1.00 98.25 112 VAL A O 1
ATOM 895 N N . ARG A 1 113 ? -6.348 5.554 -9.296 1.00 98.19 113 ARG A N 1
ATOM 896 C CA . ARG A 1 113 ? -6.846 4.391 -10.044 1.00 98.19 113 ARG A CA 1
ATOM 897 C C . ARG A 1 113 ? -6.624 4.554 -11.549 1.00 98.19 113 ARG A C 1
ATOM 899 O O . ARG A 1 113 ? -6.112 3.640 -12.191 1.00 98.19 113 ARG A O 1
ATOM 906 N N . SER A 1 114 ? -6.899 5.740 -12.096 1.00 98.06 114 SER A N 1
ATOM 907 C CA . SER A 1 114 ? -6.619 6.088 -13.497 1.00 98.06 114 SER A CA 1
ATOM 908 C C . SER A 1 114 ? -5.129 5.980 -13.846 1.00 98.06 114 SER A C 1
ATOM 910 O O . SER A 1 114 ? -4.766 5.429 -14.892 1.00 98.06 114 SER A O 1
ATOM 912 N N . TRP A 1 115 ? -4.237 6.439 -12.962 1.00 97.88 115 TRP A N 1
ATOM 913 C CA . TRP A 1 115 ? -2.794 6.279 -13.150 1.00 97.88 115 TRP A CA 1
ATOM 914 C C . TRP A 1 115 ? -2.372 4.812 -13.155 1.00 97.88 115 TRP A C 1
ATOM 916 O O . TRP A 1 115 ? -1.617 4.413 -14.044 1.00 97.88 115 TRP A O 1
ATOM 926 N N . HIS A 1 116 ? -2.867 4.004 -12.212 1.00 97.62 116 HIS A N 1
ATOM 927 C CA . HIS A 1 116 ? -2.603 2.564 -12.191 1.00 97.62 116 HIS A CA 1
ATOM 928 C C . HIS A 1 116 ? -3.078 1.897 -13.483 1.00 97.62 116 HIS A C 1
ATOM 930 O O . HIS A 1 116 ? -2.286 1.214 -14.129 1.00 97.62 116 HIS A O 1
ATOM 936 N N . HIS A 1 117 ? -4.308 2.175 -13.922 1.00 96.44 117 HIS A N 1
ATOM 937 C CA . HIS A 1 117 ? -4.852 1.657 -15.176 1.00 96.44 117 HIS A CA 1
ATOM 938 C C . HIS A 1 117 ? -3.986 2.046 -16.386 1.00 96.44 117 HIS A C 1
ATOM 940 O O . HIS A 1 117 ? -3.607 1.201 -17.197 1.00 96.44 117 HIS A O 1
ATOM 946 N N . SER A 1 118 ? -3.601 3.320 -16.478 1.00 97.25 118 SER A N 1
ATOM 947 C CA . SER A 1 118 ? -2.789 3.844 -17.581 1.00 97.25 118 SER A CA 1
ATOM 948 C C . SER A 1 118 ? -1.395 3.214 -17.638 1.00 97.25 118 SER A C 1
ATOM 950 O O . SER A 1 118 ? -0.890 2.892 -18.717 1.00 97.25 118 SER A O 1
ATOM 952 N N . VAL A 1 119 ? -0.743 3.029 -16.485 1.00 96.88 119 VAL A N 1
ATOM 953 C CA . VAL A 1 119 ? 0.573 2.379 -16.413 1.00 96.88 119 VAL A CA 1
ATOM 954 C C . VAL A 1 119 ? 0.450 0.885 -16.710 1.00 96.88 119 VAL A C 1
ATOM 956 O O . VAL A 1 119 ? 1.238 0.375 -17.508 1.00 96.88 119 VAL A O 1
ATOM 959 N N . ALA A 1 120 ? -0.560 0.206 -16.162 1.00 95.75 120 ALA A N 1
ATOM 960 C CA . ALA A 1 120 ? -0.837 -1.200 -16.440 1.00 95.75 120 ALA A CA 1
ATOM 961 C C . ALA A 1 120 ? -1.050 -1.448 -17.941 1.00 95.75 120 ALA A C 1
ATOM 963 O O . ALA A 1 120 ? -0.415 -2.332 -18.514 1.00 95.75 120 ALA A O 1
ATOM 964 N N . ALA A 1 121 ? -1.863 -0.628 -18.614 1.00 94.94 121 ALA A N 1
ATOM 965 C CA . ALA A 1 121 ? -2.092 -0.736 -20.054 1.00 94.94 121 ALA A CA 1
ATOM 966 C C . ALA A 1 121 ? -0.789 -0.591 -20.863 1.00 94.94 121 ALA A C 1
ATOM 968 O O . ALA A 1 121 ? -0.541 -1.347 -21.802 1.00 94.94 121 ALA A O 1
ATOM 969 N N . ARG A 1 122 ? 0.087 0.346 -20.473 1.00 95.44 122 ARG A N 1
ATOM 970 C CA . ARG A 1 122 ? 1.388 0.553 -21.132 1.00 95.44 122 ARG A CA 1
ATOM 971 C C . ARG A 1 122 ? 2.352 -0.610 -20.914 1.00 95.44 122 ARG A C 1
ATOM 973 O O . ARG A 1 122 ? 3.013 -1.015 -21.865 1.00 95.44 122 ARG A O 1
ATOM 980 N N . MET A 1 123 ? 2.439 -1.131 -19.692 1.00 94.31 123 MET A N 1
ATOM 981 C CA . MET A 1 123 ? 3.341 -2.238 -19.352 1.00 94.31 123 MET A CA 1
ATOM 982 C C . MET A 1 123 ? 2.884 -3.567 -19.961 1.00 94.31 123 MET A C 1
ATOM 984 O O . MET A 1 123 ? 3.719 -4.391 -20.321 1.00 94.31 123 MET A O 1
ATOM 988 N N . ASN A 1 124 ? 1.574 -3.764 -20.128 1.00 93.06 124 ASN A N 1
ATOM 989 C CA . ASN A 1 124 ? 1.017 -5.010 -20.653 1.00 93.06 124 ASN A CA 1
ATOM 990 C C . ASN A 1 124 ? 0.779 -5.004 -22.178 1.00 93.06 124 ASN A C 1
ATOM 992 O O . ASN A 1 124 ? 0.439 -6.048 -22.725 1.00 93.06 124 ASN A O 1
ATOM 996 N N . LYS A 1 125 ? 1.010 -3.887 -22.891 1.00 88.88 125 LYS A N 1
ATOM 997 C CA . LYS A 1 125 ? 0.745 -3.744 -24.344 1.00 88.88 125 LYS A CA 1
ATOM 998 C C . LYS A 1 125 ? 1.374 -4.839 -25.22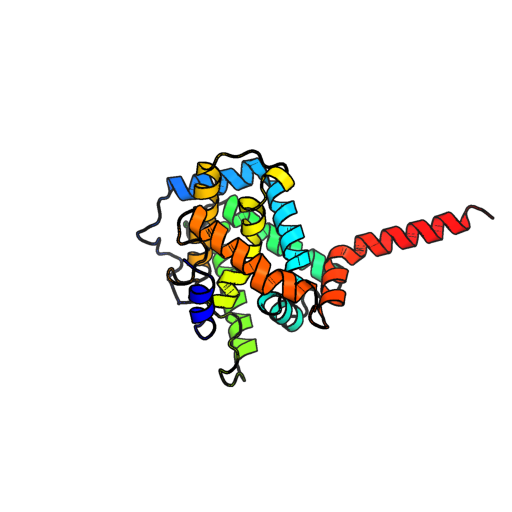1 1.00 88.88 125 LYS A C 1
ATOM 1000 O O . LYS A 1 125 ? 0.815 -5.190 -26.255 1.00 88.88 125 LYS A O 1
ATOM 1005 N N . HIS A 1 126 ? 2.534 -5.356 -24.818 1.00 78.31 126 HIS A N 1
ATOM 1006 C CA . HIS A 1 126 ? 3.260 -6.425 -25.514 1.00 78.31 126 HIS A CA 1
ATOM 1007 C C . HIS A 1 126 ? 3.507 -7.650 -24.618 1.00 78.31 126 HIS A C 1
ATOM 1009 O O . HIS A 1 126 ? 4.370 -8.470 -24.925 1.00 78.31 126 HIS A O 1
ATOM 1015 N N . SER A 1 127 ? 2.786 -7.768 -23.497 1.00 73.81 127 SER A N 1
ATOM 1016 C CA . SER A 1 127 ? 2.929 -8.924 -22.611 1.00 73.81 127 SER A CA 1
ATOM 1017 C C . SER A 1 127 ? 2.326 -10.163 -23.273 1.00 73.81 127 SER A C 1
ATOM 1019 O O . SER A 1 127 ? 1.226 -10.127 -23.818 1.00 73.81 127 SER A O 1
ATOM 1021 N N . ASN A 1 128 ? 3.043 -11.282 -23.211 1.00 66.38 128 ASN A N 1
ATOM 1022 C CA . ASN A 1 128 ? 2.593 -12.589 -23.694 1.00 66.38 128 ASN A CA 1
ATOM 1023 C C . ASN A 1 128 ? 1.807 -13.374 -22.623 1.00 66.38 128 ASN A C 1
ATOM 1025 O O . ASN A 1 128 ? 1.784 -14.602 -22.655 1.00 66.38 128 ASN A O 1
ATOM 1029 N N . ASN A 1 129 ? 1.202 -12.685 -21.647 1.00 61.69 129 ASN A N 1
ATOM 1030 C CA . ASN A 1 129 ? 0.468 -13.262 -20.510 1.00 61.69 129 ASN A CA 1
ATOM 1031 C C . ASN A 1 129 ? 1.292 -14.196 -19.593 1.00 61.69 129 ASN A C 1
ATOM 1033 O O . ASN A 1 129 ? 0.723 -14.852 -18.719 1.00 61.69 129 ASN A O 1
ATOM 1037 N N . ALA A 1 130 ? 2.623 -14.252 -19.741 1.00 64.44 130 ALA A N 1
ATOM 1038 C CA . ALA A 1 130 ? 3.491 -14.986 -18.816 1.00 64.44 130 ALA A CA 1
ATOM 1039 C C . ALA A 1 130 ? 3.680 -14.242 -17.483 1.00 64.44 130 ALA A C 1
ATOM 1041 O O . ALA A 1 130 ? 3.877 -14.874 -16.448 1.00 64.44 130 ALA A O 1
ATOM 1042 N N . LYS A 1 131 ? 3.587 -12.906 -17.510 1.00 68.81 131 LYS A N 1
ATOM 1043 C CA . LYS A 1 131 ? 3.606 -12.028 -16.337 1.00 68.81 131 LYS A CA 1
ATOM 1044 C C . LYS A 1 131 ? 2.674 -10.846 -16.587 1.00 68.81 131 LYS A C 1
ATOM 1046 O O . LYS A 1 131 ? 2.848 -10.124 -17.571 1.00 68.81 131 LYS A O 1
ATOM 1051 N N . PHE A 1 132 ? 1.676 -10.678 -15.726 1.00 85.81 132 PHE A N 1
ATOM 1052 C CA . PHE A 1 132 ? 0.721 -9.579 -15.814 1.00 85.81 132 PHE A CA 1
ATOM 1053 C C . PHE A 1 132 ? 1.112 -8.501 -14.802 1.00 85.81 132 PHE A C 1
ATOM 1055 O O . PHE A 1 132 ? 1.194 -8.780 -13.613 1.00 85.81 132 PHE A O 1
ATOM 1062 N N . HIS A 1 133 ? 1.396 -7.284 -15.268 1.00 93.56 133 HIS A N 1
ATOM 1063 C CA . HIS A 1 133 ? 1.722 -6.164 -14.383 1.00 93.56 133 HIS A CA 1
ATOM 1064 C C . HIS A 1 133 ? 0.455 -5.507 -13.848 1.00 93.56 133 HIS A C 1
ATOM 1066 O O . HIS A 1 133 ? -0.494 -5.318 -14.609 1.00 93.56 133 HIS A O 1
ATOM 1072 N N . PHE A 1 134 ? 0.485 -5.084 -12.583 1.00 95.81 134 PHE A N 1
ATOM 1073 C CA . PHE A 1 134 ? -0.697 -4.612 -11.860 1.00 95.81 134 PHE A CA 1
ATOM 1074 C C . PHE A 1 134 ? -1.779 -5.692 -11.842 1.00 95.81 134 PHE A C 1
ATOM 1076 O O . PHE A 1 134 ? -2.936 -5.420 -12.149 1.00 95.81 134 PHE A O 1
ATOM 1083 N N . SER A 1 135 ? -1.399 -6.933 -11.542 1.00 96.81 135 SER A N 1
ATOM 1084 C CA . SER A 1 135 ? -2.361 -7.996 -11.262 1.00 96.81 135 SER A CA 1
ATOM 1085 C C . SER A 1 135 ? -3.088 -7.761 -9.928 1.00 96.81 135 SER A C 1
ATOM 1087 O O . SER A 1 135 ? -2.683 -6.915 -9.125 1.00 96.81 135 SER A O 1
ATOM 1089 N N . GLN A 1 136 ? -4.157 -8.513 -9.647 1.00 97.69 136 GLN A N 1
ATOM 1090 C CA . GLN A 1 136 ? -4.800 -8.487 -8.322 1.00 97.69 136 GLN A CA 1
ATOM 1091 C C . GLN A 1 136 ? -3.792 -8.842 -7.216 1.00 97.69 136 GLN A C 1
ATOM 1093 O O . GLN A 1 136 ? -3.810 -8.230 -6.147 1.00 97.69 136 GLN A O 1
ATOM 1098 N N . TYR A 1 137 ? -2.862 -9.763 -7.496 1.00 97.56 137 TYR A N 1
ATOM 1099 C CA . TYR A 1 137 ? -1.767 -10.090 -6.584 1.00 97.56 137 TYR A CA 1
ATOM 1100 C C . TYR A 1 137 ? -0.816 -8.905 -6.364 1.00 97.56 137 TYR A C 1
ATOM 1102 O O . TYR A 1 137 ? -0.518 -8.580 -5.214 1.00 97.56 137 TYR A O 1
ATOM 1110 N N . ASP A 1 138 ? -0.380 -8.227 -7.434 1.00 97.81 138 ASP A N 1
ATOM 1111 C CA . ASP A 1 138 ? 0.480 -7.038 -7.337 1.00 97.81 138 ASP A CA 1
ATOM 1112 C C . ASP A 1 138 ? -0.172 -5.956 -6.472 1.00 97.81 138 ASP A C 1
ATOM 1114 O O . ASP A 1 138 ? 0.453 -5.413 -5.558 1.00 97.81 138 ASP A O 1
ATOM 1118 N N . MET A 1 139 ? -1.448 -5.667 -6.742 1.00 98.19 139 MET A N 1
ATOM 1119 C CA . MET A 1 139 ? -2.207 -4.647 -6.030 1.00 98.19 139 MET A CA 1
ATOM 1120 C C . MET A 1 139 ? -2.352 -4.990 -4.543 1.00 98.19 139 MET A C 1
ATOM 1122 O O . MET A 1 139 ? -2.084 -4.135 -3.700 1.00 98.19 139 MET A O 1
ATOM 1126 N N . ALA A 1 140 ? -2.696 -6.237 -4.203 1.00 97.69 140 ALA A N 1
ATOM 1127 C CA . ALA A 1 140 ? -2.809 -6.698 -2.817 1.00 97.69 140 ALA A CA 1
ATOM 1128 C C . ALA A 1 140 ? -1.459 -6.680 -2.076 1.00 97.69 140 ALA A C 1
ATOM 1130 O O . ALA A 1 140 ? -1.377 -6.301 -0.903 1.00 97.69 140 ALA A O 1
ATOM 1131 N N . LEU A 1 141 ? -0.376 -7.053 -2.763 1.00 97.44 141 LEU A N 1
ATOM 1132 C CA . LEU A 1 141 ? 0.969 -7.043 -2.200 1.00 97.44 141 LEU A CA 1
ATOM 1133 C C . LEU A 1 141 ? 1.430 -5.611 -1.900 1.00 97.44 141 LEU A C 1
ATOM 1135 O O . LEU A 1 141 ? 1.938 -5.348 -0.809 1.00 97.44 141 LEU A O 1
ATOM 1139 N N . VAL A 1 142 ? 1.189 -4.665 -2.812 1.00 96.81 142 VAL A N 1
ATOM 1140 C CA . VAL A 1 142 ? 1.494 -3.241 -2.596 1.00 96.81 142 VAL A CA 1
ATOM 1141 C C . VAL A 1 142 ? 0.582 -2.624 -1.529 1.00 96.81 142 VAL A C 1
ATOM 1143 O O . VAL A 1 142 ? 1.069 -1.854 -0.701 1.00 96.81 142 VAL A O 1
ATOM 1146 N N . GLN A 1 143 ? -0.701 -3.005 -1.470 1.00 98.12 143 GLN A N 1
ATOM 1147 C CA . GLN A 1 143 ? -1.636 -2.585 -0.414 1.00 98.12 143 GLN A CA 1
ATOM 1148 C C . GLN A 1 143 ? -1.068 -2.897 0.981 1.00 98.12 143 GLN A C 1
ATOM 1150 O O . GLN A 1 143 ? -1.146 -2.061 1.883 1.00 98.12 143 GLN A O 1
ATOM 1155 N N . SER A 1 144 ? -0.423 -4.060 1.149 1.00 98.00 144 SER A N 1
ATOM 1156 C CA . SER A 1 144 ? 0.211 -4.454 2.415 1.00 98.00 144 SER A CA 1
ATOM 1157 C C . SER A 1 144 ? 1.264 -3.448 2.904 1.00 98.00 144 SER A C 1
ATOM 1159 O O . SER A 1 144 ? 1.367 -3.212 4.108 1.00 98.00 144 SER A O 1
ATOM 1161 N N . GLY A 1 145 ? 1.972 -2.764 1.996 1.00 97.81 145 GLY A N 1
ATOM 1162 C CA . GLY A 1 145 ? 2.981 -1.755 2.332 1.00 97.81 145 GLY A CA 1
ATOM 1163 C C . GLY A 1 145 ? 2.436 -0.547 3.104 1.00 97.81 145 GLY A C 1
ATOM 1164 O O . GLY A 1 145 ? 3.209 0.182 3.723 1.00 97.81 145 GLY A O 1
ATOM 1165 N N . PHE A 1 146 ? 1.116 -0.346 3.123 1.00 98.31 146 PHE A N 1
ATOM 1166 C CA . PHE A 1 146 ? 0.489 0.777 3.818 1.00 98.31 146 PHE A CA 1
ATOM 1167 C C . PHE A 1 146 ? 0.016 0.462 5.245 1.00 98.31 146 PHE A C 1
ATOM 1169 O O . PHE A 1 146 ? -0.128 1.372 6.065 1.00 98.31 146 PHE A O 1
ATOM 1176 N N . PHE A 1 147 ? -0.219 -0.809 5.580 1.00 98.44 147 PHE A N 1
ATOM 1177 C CA . PHE A 1 147 ? -0.792 -1.178 6.882 1.00 98.44 147 PHE A CA 1
ATOM 1178 C C . PHE A 1 147 ? -0.105 -2.356 7.573 1.00 98.44 147 PHE A C 1
ATOM 1180 O O . PHE A 1 147 ? -0.193 -2.460 8.797 1.00 98.44 147 PHE A O 1
ATOM 1187 N N . ALA A 1 148 ? 0.590 -3.235 6.845 1.00 98.50 148 ALA A N 1
ATOM 1188 C CA . ALA A 1 148 ? 1.104 -4.487 7.395 1.00 98.50 148 ALA A CA 1
ATOM 1189 C C . ALA A 1 148 ? 2.081 -4.242 8.554 1.00 98.50 148 ALA A C 1
ATOM 1191 O O . ALA A 1 148 ? 1.943 -4.838 9.621 1.00 98.50 148 ALA A O 1
ATOM 1192 N N . ALA A 1 149 ? 3.027 -3.311 8.396 1.00 98.50 149 ALA A N 1
ATOM 1193 C CA . ALA A 1 149 ? 3.980 -2.967 9.451 1.00 98.50 149 ALA A CA 1
ATOM 1194 C C . ALA A 1 149 ? 3.293 -2.413 10.716 1.00 98.50 149 ALA A C 1
ATOM 1196 O O . ALA A 1 149 ? 3.705 -2.730 11.833 1.00 98.50 149 ALA A O 1
ATOM 1197 N N . VAL A 1 150 ? 2.214 -1.641 10.543 1.00 98.44 150 VAL A N 1
ATOM 1198 C CA . VAL A 1 150 ? 1.421 -1.067 11.641 1.00 98.44 150 VAL A CA 1
ATOM 1199 C C . VAL A 1 150 ? 0.719 -2.160 12.440 1.00 98.44 150 VAL A C 1
ATOM 1201 O O . VAL A 1 150 ? 0.780 -2.138 13.666 1.00 98.44 150 VAL A O 1
ATOM 1204 N N . ILE A 1 151 ? 0.087 -3.131 11.773 1.00 98.38 151 ILE A N 1
ATOM 1205 C CA . ILE A 1 151 ? -0.630 -4.211 12.468 1.00 98.38 151 ILE A CA 1
ATOM 1206 C C . ILE A 1 151 ? 0.319 -5.275 13.031 1.00 98.38 151 ILE A C 1
ATOM 1208 O O . ILE A 1 151 ? 0.032 -5.863 14.072 1.00 98.38 151 ILE A O 1
ATOM 1212 N N . MET A 1 152 ? 1.460 -5.519 12.374 1.00 98.44 152 MET A N 1
ATOM 1213 C CA . MET A 1 152 ? 2.418 -6.533 12.814 1.00 98.44 152 MET A CA 1
ATOM 1214 C C . MET A 1 152 ? 3.265 -6.051 13.990 1.00 98.44 152 MET A C 1
ATOM 1216 O O . MET A 1 152 ? 3.566 -6.829 14.899 1.00 98.44 152 MET A O 1
ATOM 1220 N N . TYR A 1 153 ? 3.641 -4.770 13.983 1.00 98.31 153 TYR A N 1
ATOM 1221 C CA . TYR A 1 153 ? 4.629 -4.218 14.903 1.00 98.31 153 TYR A CA 1
ATOM 1222 C C . TYR A 1 153 ? 4.230 -2.857 15.503 1.00 98.31 153 TYR A C 1
ATOM 1224 O O . TYR A 1 153 ? 5.089 -1.979 15.612 1.00 98.31 153 TYR A O 1
ATOM 1232 N N . PRO A 1 154 ? 2.986 -2.652 15.985 1.00 97.88 154 PRO A N 1
ATOM 1233 C CA . PRO A 1 154 ? 2.518 -1.328 16.415 1.00 97.88 154 PRO A CA 1
ATOM 1234 C C . PRO A 1 154 ? 3.424 -0.715 17.493 1.00 97.88 154 PRO A C 1
ATOM 1236 O O . PRO A 1 154 ? 3.860 0.431 17.387 1.00 97.88 154 PRO A O 1
ATOM 1239 N N . LYS A 1 155 ? 3.829 -1.519 18.486 1.00 97.75 155 LYS A N 1
ATOM 1240 C CA . LYS A 1 155 ? 4.720 -1.081 19.572 1.00 97.75 155 LYS A CA 1
ATOM 1241 C C . LYS A 1 155 ? 6.113 -0.654 19.090 1.00 97.75 155 LYS A C 1
ATOM 1243 O O . LYS A 1 155 ? 6.711 0.208 19.724 1.00 97.75 155 LYS A O 1
ATOM 1248 N N . ARG A 1 156 ? 6.629 -1.219 17.987 1.00 97.75 156 ARG A N 1
ATOM 1249 C CA . ARG A 1 156 ? 7.944 -0.846 17.418 1.00 97.75 156 ARG A CA 1
ATOM 1250 C C . ARG A 1 156 ? 7.924 0.556 16.809 1.00 97.75 156 ARG A C 1
ATOM 1252 O O . ARG A 1 156 ? 8.956 1.211 16.798 1.00 97.75 156 ARG A O 1
ATOM 1259 N N . PHE A 1 157 ? 6.753 1.022 16.381 1.00 97.50 157 PHE A N 1
ATOM 1260 C CA . PHE A 1 157 ? 6.533 2.381 15.886 1.00 97.50 157 PHE A CA 1
ATOM 1261 C C . PHE A 1 157 ? 5.978 3.328 16.964 1.00 97.50 157 PHE A C 1
ATOM 1263 O O . PHE A 1 157 ? 5.577 4.444 16.656 1.00 97.50 157 PHE A O 1
ATOM 1270 N N . GLY A 1 158 ? 5.931 2.903 18.233 1.00 97.06 158 GLY A N 1
ATOM 1271 C CA . GLY A 1 158 ? 5.393 3.716 19.329 1.00 97.06 158 GLY A CA 1
ATOM 1272 C C . GLY A 1 158 ? 3.862 3.808 19.361 1.00 97.06 158 GLY A C 1
ATOM 1273 O O . GLY A 1 158 ? 3.311 4.626 20.096 1.00 97.06 158 GLY A O 1
ATOM 1274 N N . ILE A 1 159 ? 3.157 2.963 18.606 1.00 98.25 159 ILE A N 1
ATOM 1275 C CA . ILE A 1 159 ? 1.693 2.935 18.565 1.00 98.25 159 ILE A CA 1
ATOM 1276 C C . ILE A 1 159 ? 1.167 2.137 19.761 1.00 98.25 159 ILE A C 1
ATOM 1278 O O . ILE A 1 159 ? 1.496 0.962 19.953 1.00 98.25 159 ILE A O 1
ATOM 1282 N N . ARG A 1 160 ? 0.318 2.784 20.563 1.00 97.31 160 ARG A N 1
ATOM 1283 C CA . ARG A 1 160 ? -0.484 2.153 21.617 1.00 97.31 160 ARG A CA 1
ATOM 1284 C C . ARG A 1 160 ? -1.941 2.145 21.182 1.00 97.31 160 ARG A C 1
ATOM 1286 O O . ARG A 1 160 ? -2.578 3.195 21.156 1.00 97.31 160 ARG A O 1
ATOM 1293 N N . CYS A 1 161 ? -2.446 0.963 20.873 1.00 97.50 161 CYS A N 1
ATOM 1294 C CA . CYS A 1 161 ? -3.802 0.764 20.391 1.00 97.50 161 CYS A CA 1
ATOM 1295 C C . CYS A 1 161 ? -4.388 -0.544 20.923 1.00 97.50 161 CYS A C 1
ATOM 1297 O O . CYS A 1 161 ? -3.671 -1.466 21.323 1.00 97.50 161 CYS A O 1
ATOM 1299 N N . SER A 1 162 ? -5.709 -0.610 20.914 1.00 98.19 162 SER A N 1
ATOM 1300 C CA . SER A 1 162 ? -6.489 -1.816 21.137 1.00 98.19 162 SER A CA 1
ATOM 1301 C C . SER A 1 162 ? -6.507 -2.701 19.889 1.00 98.19 162 SER A C 1
ATOM 1303 O O . SER A 1 162 ? -6.204 -2.271 18.775 1.00 98.19 162 SER A O 1
ATOM 1305 N N . ARG A 1 163 ? -6.924 -3.956 20.068 1.00 98.25 163 ARG A N 1
ATOM 1306 C CA . ARG A 1 163 ? -7.186 -4.871 18.953 1.00 98.25 163 ARG A CA 1
ATOM 1307 C C . ARG A 1 163 ? -8.266 -4.326 18.011 1.00 98.25 163 ARG A C 1
ATOM 1309 O O . ARG A 1 163 ? -8.095 -4.360 16.799 1.00 98.25 163 ARG A O 1
ATOM 1316 N N . LYS A 1 164 ? -9.339 -3.777 18.584 1.00 98.44 164 LYS A N 1
ATOM 1317 C CA . LYS A 1 164 ? -10.464 -3.206 17.839 1.00 98.44 164 LYS A CA 1
ATOM 1318 C C . LYS A 1 164 ? -10.031 -2.042 16.940 1.00 98.44 164 LYS A C 1
ATOM 1320 O O . LYS A 1 164 ? -10.490 -1.937 15.812 1.00 98.44 164 LYS A O 1
ATOM 1325 N N . GLU A 1 165 ? -9.123 -1.194 17.416 1.00 98.56 165 GLU A N 1
ATOM 1326 C CA . GLU A 1 165 ? -8.538 -0.112 16.613 1.00 98.56 165 GLU A CA 1
ATOM 1327 C C . GLU A 1 165 ? -7.783 -0.642 15.382 1.00 98.56 165 GLU A C 1
ATOM 1329 O O . GLU A 1 165 ? -7.911 -0.076 14.300 1.00 98.56 165 GLU A O 1
ATOM 1334 N N . LEU A 1 166 ? -7.057 -1.759 15.509 1.00 98.62 166 LEU A N 1
ATOM 1335 C CA . LEU A 1 166 ? -6.402 -2.403 14.364 1.00 98.62 166 LEU A CA 1
ATOM 1336 C C . LEU A 1 166 ? -7.415 -3.043 13.404 1.00 98.62 166 LEU A C 1
ATOM 1338 O O . LEU A 1 166 ? -7.231 -2.966 12.193 1.00 98.62 166 LEU A O 1
ATOM 1342 N N . GLU A 1 167 ? -8.494 -3.639 13.921 1.00 98.69 167 GLU A N 1
ATOM 1343 C CA . GLU A 1 167 ? -9.600 -4.183 13.114 1.00 98.69 167 GLU A CA 1
ATOM 1344 C C . GLU A 1 167 ? -10.353 -3.093 12.333 1.00 98.69 167 GLU A C 1
ATOM 1346 O O . GLU A 1 167 ? -10.757 -3.312 11.189 1.00 98.69 167 GLU A O 1
ATOM 1351 N N . ASP A 1 168 ? -10.543 -1.920 12.937 1.00 98.69 168 ASP A N 1
ATOM 1352 C CA . ASP A 1 168 ? -11.111 -0.749 12.270 1.00 98.69 168 ASP A CA 1
ATOM 1353 C C . ASP A 1 168 ? -10.113 -0.205 11.212 1.00 98.69 168 ASP A C 1
ATOM 1355 O O . ASP A 1 168 ? -10.514 0.096 10.087 1.00 98.69 168 ASP A O 1
ATOM 1359 N N . TYR A 1 169 ? -8.803 -0.172 11.506 1.00 98.62 169 TYR A N 1
ATOM 1360 C CA . TYR A 1 169 ? -7.761 0.285 10.567 1.00 98.62 169 TYR A CA 1
ATOM 1361 C C . TYR A 1 169 ? -7.611 -0.615 9.329 1.00 98.62 169 TYR A C 1
ATOM 1363 O O . TYR A 1 169 ? -7.544 -0.111 8.207 1.00 98.62 169 TYR A O 1
ATOM 1371 N N . ILE A 1 170 ? -7.619 -1.946 9.480 1.00 98.50 170 ILE A N 1
ATOM 1372 C CA . ILE A 1 170 ? -7.631 -2.850 8.312 1.00 98.50 170 ILE A CA 1
ATOM 1373 C C . ILE A 1 170 ? -8.931 -2.711 7.515 1.00 98.50 170 ILE A C 1
ATOM 1375 O O . ILE A 1 170 ? -8.908 -2.805 6.293 1.00 98.50 170 ILE A O 1
ATOM 1379 N N . PHE A 1 171 ? -10.065 -2.443 8.174 1.00 98.75 171 PHE A N 1
ATOM 1380 C CA . PHE A 1 171 ? -11.342 -2.261 7.486 1.00 98.75 171 PHE A CA 1
ATOM 1381 C C . PHE A 1 171 ? -11.350 -0.998 6.618 1.00 98.75 171 PHE A C 1
ATOM 1383 O O . PHE A 1 171 ? -11.882 -1.017 5.509 1.00 98.75 171 PHE A O 1
ATOM 1390 N N . PHE A 1 172 ? -10.695 0.070 7.075 1.00 98.69 172 PHE A N 1
ATOM 1391 C CA . PHE A 1 172 ? -10.417 1.230 6.234 1.00 98.69 172 PHE A CA 1
ATOM 1392 C C . PHE A 1 172 ? -9.617 0.831 4.982 1.00 98.69 172 PHE A C 1
ATOM 1394 O O . PHE A 1 172 ? -10.055 1.088 3.860 1.00 98.69 172 PHE A O 1
ATOM 1401 N N . TRP A 1 173 ? -8.500 0.113 5.145 1.00 98.75 173 TRP A N 1
ATOM 1402 C CA . TRP A 1 173 ? -7.687 -0.329 4.006 1.00 98.75 173 TRP A CA 1
ATOM 1403 C C . TRP A 1 173 ? -8.410 -1.301 3.071 1.00 98.75 173 TRP A C 1
ATOM 1405 O O . TRP A 1 173 ? -8.138 -1.281 1.870 1.00 98.75 173 TRP A O 1
ATOM 1415 N N . ARG A 1 174 ? -9.382 -2.078 3.569 1.00 98.50 174 ARG A N 1
ATOM 1416 C CA . ARG A 1 174 ? -10.293 -2.874 2.734 1.00 98.50 174 ARG A CA 1
ATOM 1417 C C . ARG A 1 174 ? -11.095 -1.984 1.787 1.00 98.50 174 ARG A C 1
ATOM 1419 O O . ARG A 1 174 ? -11.113 -2.259 0.591 1.00 98.50 174 ARG A O 1
ATOM 1426 N N . GLY A 1 175 ? -11.707 -0.912 2.293 1.00 98.31 175 GLY A N 1
ATOM 1427 C CA . GLY A 1 175 ? -12.454 0.039 1.462 1.00 98.31 175 GLY A CA 1
ATOM 1428 C C . GLY A 1 175 ? -11.570 0.777 0.455 1.00 98.31 175 GLY A C 1
ATOM 1429 O O . GLY A 1 175 ? -11.956 0.908 -0.702 1.00 98.31 175 GLY A O 1
ATOM 1430 N N . ILE A 1 176 ? -10.352 1.168 0.846 1.00 98.56 176 ILE A N 1
ATOM 1431 C CA . ILE A 1 176 ? -9.385 1.765 -0.091 1.00 98.56 176 ILE A CA 1
ATOM 1432 C C . ILE A 1 176 ? -8.998 0.778 -1.199 1.00 98.56 176 ILE A C 1
ATOM 1434 O O . ILE A 1 176 ? -8.987 1.154 -2.367 1.00 98.56 176 ILE A O 1
ATOM 1438 N N . GLY A 1 177 ? -8.730 -0.488 -0.861 1.00 98.31 177 GLY A N 1
ATOM 1439 C CA . GLY A 1 177 ? -8.444 -1.531 -1.852 1.00 98.31 177 GLY A CA 1
ATOM 1440 C C . GLY A 1 177 ? -9.591 -1.714 -2.848 1.00 98.31 177 GLY A C 1
ATOM 1441 O O . GLY A 1 177 ? -9.353 -1.715 -4.052 1.00 98.31 177 GLY A O 1
ATOM 1442 N N . TYR A 1 178 ? -10.831 -1.772 -2.350 1.00 98.38 178 TYR A N 1
ATOM 1443 C CA . TYR A 1 178 ? -12.035 -1.855 -3.181 1.00 98.38 178 TYR A CA 1
ATOM 1444 C C . TYR A 1 178 ? -12.132 -0.678 -4.163 1.00 98.38 178 TYR A C 1
ATOM 1446 O O . TYR A 1 178 ? -12.281 -0.890 -5.366 1.00 98.38 178 TYR A O 1
ATOM 1454 N N . LEU A 1 179 ? -11.978 0.558 -3.672 1.00 98.19 179 LEU A N 1
ATOM 1455 C CA . LEU A 1 179 ? -12.050 1.766 -4.503 1.00 98.19 179 LEU A CA 1
ATOM 1456 C C . LEU A 1 179 ? -10.903 1.858 -5.518 1.00 98.19 179 LEU A C 1
ATOM 1458 O O . LEU A 1 179 ? -11.074 2.451 -6.576 1.00 98.19 179 LEU A O 1
ATOM 1462 N N . LEU A 1 180 ? -9.750 1.245 -5.244 1.00 98.19 180 LEU A N 1
ATOM 1463 C CA . LEU A 1 180 ? -8.632 1.145 -6.190 1.00 98.19 180 LEU A CA 1
ATOM 1464 C C . LEU A 1 180 ? -8.773 -0.012 -7.197 1.00 98.19 180 LEU A C 1
ATOM 1466 O O . LEU A 1 180 ? -7.873 -0.199 -8.014 1.00 98.19 180 LEU A O 1
ATOM 1470 N N . GLY A 1 181 ? -9.878 -0.765 -7.160 1.00 97.62 181 GLY A N 1
ATOM 1471 C CA . GLY A 1 181 ? -10.175 -1.845 -8.105 1.00 97.62 181 GLY A CA 1
ATOM 1472 C C . GLY A 1 181 ? -9.747 -3.245 -7.649 1.00 97.62 181 GLY A C 1
ATOM 1473 O O . GLY A 1 181 ? -9.892 -4.202 -8.415 1.00 97.62 181 GLY A O 1
ATOM 1474 N N . VAL A 1 182 ? -9.271 -3.408 -6.410 1.00 98.12 182 VAL A N 1
ATOM 1475 C CA . VAL A 1 182 ? -8.975 -4.735 -5.849 1.00 98.12 182 VAL A CA 1
ATOM 1476 C C . VAL A 1 182 ? -10.289 -5.429 -5.506 1.00 98.12 182 VAL A C 1
ATOM 1478 O O . VAL A 1 182 ? -11.058 -4.950 -4.671 1.00 98.12 182 VAL A O 1
ATOM 1481 N N . SER A 1 183 ? -10.548 -6.564 -6.149 1.00 97.56 183 SER A N 1
ATOM 1482 C CA . SER A 1 183 ? -11.747 -7.365 -5.888 1.00 97.56 183 SER A CA 1
ATOM 1483 C C . SER A 1 183 ? -11.738 -7.923 -4.464 1.00 97.56 183 SER A C 1
ATOM 1485 O O . SER A 1 183 ? -10.676 -8.171 -3.891 1.00 97.56 183 SER A O 1
ATOM 1487 N N . ASP A 1 184 ? -12.915 -8.187 -3.899 1.00 96.75 184 ASP A N 1
ATOM 1488 C CA . ASP A 1 184 ? -13.021 -8.716 -2.534 1.00 96.75 184 ASP A CA 1
ATOM 1489 C C . ASP A 1 184 ? -12.287 -10.055 -2.357 1.00 96.75 184 ASP A C 1
ATOM 1491 O O . ASP A 1 184 ? -11.727 -10.313 -1.293 1.00 96.75 184 ASP A O 1
ATOM 1495 N N . GLU A 1 185 ? -12.230 -10.889 -3.397 1.00 96.69 185 GLU A N 1
ATOM 1496 C CA . GLU A 1 185 ? -11.544 -12.185 -3.369 1.00 96.69 185 GLU A CA 1
ATOM 1497 C C . GLU A 1 185 ? -10.029 -12.069 -3.124 1.00 96.69 185 GLU A C 1
ATOM 1499 O O . GLU A 1 185 ? -9.446 -12.937 -2.469 1.00 96.69 185 GLU A O 1
ATOM 1504 N N . TYR A 1 186 ? -9.407 -10.993 -3.616 1.00 97.75 186 TYR A N 1
ATOM 1505 C CA . TYR A 1 186 ? -7.961 -10.756 -3.526 1.00 97.75 186 TYR A CA 1
ATOM 1506 C C . TYR A 1 186 ? -7.592 -9.566 -2.632 1.00 97.75 186 TYR A C 1
ATOM 1508 O O . TYR A 1 186 ? -6.413 -9.272 -2.447 1.00 97.75 186 TYR A O 1
ATOM 1516 N N . ASN A 1 187 ? -8.568 -8.874 -2.046 1.00 98.12 187 ASN A N 1
ATOM 1517 C CA . ASN A 1 187 ? -8.307 -7.763 -1.143 1.00 98.12 187 ASN A CA 1
ATOM 1518 C C . ASN A 1 187 ? -7.739 -8.291 0.175 1.00 98.12 187 ASN A C 1
ATOM 1520 O O . ASN A 1 187 ? -8.436 -8.956 0.944 1.00 98.12 187 ASN A O 1
ATOM 1524 N N . LEU A 1 188 ? -6.476 -7.959 0.461 1.00 97.31 188 LEU A N 1
ATOM 1525 C CA . LEU A 1 188 ? -5.754 -8.499 1.613 1.00 97.31 188 LEU A CA 1
ATOM 1526 C C . LEU A 1 188 ? -6.472 -8.194 2.937 1.00 97.31 188 LEU A C 1
ATOM 1528 O O . LEU A 1 188 ? -6.379 -8.964 3.888 1.00 97.31 188 LEU A O 1
ATOM 1532 N N . CYS A 1 189 ? -7.225 -7.097 2.993 1.00 98.12 189 CYS A N 1
ATOM 1533 C CA . CYS A 1 189 ? -7.961 -6.668 4.175 1.00 98.12 189 CYS A CA 1
ATOM 1534 C C . CYS A 1 189 ? -9.388 -7.249 4.280 1.00 98.12 189 CYS A C 1
ATOM 1536 O O . CYS A 1 189 ? -10.135 -6.860 5.180 1.00 98.12 189 CYS A O 1
ATOM 1538 N N . ASN A 1 190 ? -9.795 -8.172 3.400 1.00 96.69 190 ASN A N 1
ATOM 1539 C CA . ASN A 1 190 ? -11.102 -8.844 3.437 1.00 96.69 190 ASN A CA 1
ATOM 1540 C C . ASN A 1 190 ? -11.162 -10.011 4.453 1.00 96.69 190 ASN A C 1
ATOM 1542 O O . ASN A 1 190 ? -11.634 -11.104 4.155 1.00 96.69 190 ASN A O 1
ATOM 1546 N N . GLY A 1 191 ? -10.660 -9.812 5.671 1.00 95.00 191 GLY A N 1
ATOM 1547 C CA . GLY A 1 191 ? -10.625 -10.862 6.690 1.00 95.00 191 GLY A CA 1
ATOM 1548 C C . GLY A 1 191 ? -10.603 -10.324 8.113 1.00 95.00 191 GLY A C 1
ATOM 1549 O O . GLY A 1 191 ? -10.638 -9.114 8.351 1.00 95.00 191 GLY A O 1
ATOM 1550 N N . THR A 1 192 ? -10.541 -11.241 9.074 1.00 97.62 192 THR A N 1
ATOM 1551 C CA . THR A 1 192 ? -10.302 -10.896 10.482 1.00 97.62 192 THR A CA 1
ATOM 1552 C C . THR A 1 192 ? -8.866 -10.414 10.691 1.00 97.62 192 THR A C 1
ATOM 1554 O O . THR A 1 192 ? -7.976 -10.726 9.899 1.00 97.62 192 THR A O 1
ATOM 1557 N N . LEU A 1 193 ? -8.600 -9.689 11.784 1.00 98.38 193 LEU A N 1
ATOM 1558 C CA . LEU A 1 193 ? -7.243 -9.215 12.082 1.00 98.38 193 LEU A CA 1
ATOM 1559 C C . LEU A 1 193 ? -6.216 -10.354 12.134 1.00 98.38 193 LEU A C 1
ATOM 1561 O O . LEU A 1 193 ? -5.110 -10.172 11.636 1.00 98.38 193 LEU A O 1
ATOM 1565 N N . ASP A 1 194 ? -6.569 -11.518 12.686 1.00 98.44 194 ASP A N 1
ATOM 1566 C CA . ASP A 1 194 ? -5.639 -12.651 12.789 1.00 98.44 194 ASP A CA 1
ATOM 1567 C C . ASP A 1 194 ? -5.313 -13.254 11.419 1.00 98.44 194 ASP A C 1
ATOM 1569 O O . ASP A 1 194 ? -4.159 -13.582 11.145 1.00 98.44 194 ASP A O 1
ATOM 1573 N N . GLU A 1 195 ? -6.300 -13.354 10.526 1.00 98.00 195 GLU A N 1
ATOM 1574 C CA . GLU A 1 195 ? -6.073 -13.823 9.157 1.00 98.00 195 GLU A CA 1
ATOM 1575 C C . GLU A 1 195 ? -5.205 -12.846 8.368 1.00 98.00 195 GLU A C 1
ATOM 1577 O O . GLU A 1 195 ? -4.237 -13.259 7.731 1.00 98.00 195 GLU A O 1
ATOM 1582 N N . VAL A 1 196 ? -5.528 -11.552 8.437 1.00 98.56 196 VAL A N 1
ATOM 1583 C CA . VAL A 1 196 ? -4.761 -10.489 7.777 1.00 98.56 196 VAL A CA 1
ATOM 1584 C C . VAL A 1 196 ? -3.324 -10.473 8.305 1.00 98.56 196 VAL A C 1
ATOM 1586 O O . VAL A 1 196 ? -2.379 -10.473 7.519 1.00 98.56 196 VAL A O 1
ATOM 1589 N N . TYR A 1 197 ? -3.143 -10.546 9.628 1.00 98.56 197 TYR A N 1
ATOM 1590 C CA . TYR A 1 197 ? -1.832 -10.633 10.269 1.00 98.56 197 TYR A CA 1
ATOM 1591 C C . TYR A 1 197 ? -1.049 -11.860 9.786 1.00 98.56 197 TYR A C 1
ATOM 1593 O O . TYR A 1 197 ? 0.120 -11.734 9.419 1.00 98.56 197 TYR A O 1
ATOM 1601 N N . SER A 1 198 ? -1.684 -13.037 9.747 1.00 98.38 198 SER A N 1
ATOM 1602 C CA . SER A 1 198 ? -1.053 -14.274 9.274 1.00 98.38 198 SER A CA 1
ATOM 1603 C C . SER A 1 198 ? -0.547 -14.130 7.839 1.00 98.38 198 SER A C 1
ATOM 1605 O O . SER A 1 198 ? 0.610 -14.448 7.562 1.00 98.38 198 SER A O 1
ATOM 1607 N N . VAL A 1 199 ? -1.367 -13.578 6.939 1.00 98.31 199 VAL A N 1
ATOM 1608 C CA . VAL A 1 199 ? -0.974 -13.342 5.541 1.00 98.31 199 VAL A CA 1
ATOM 1609 C C . VAL A 1 199 ? 0.150 -12.310 5.440 1.00 98.31 199 VAL A C 1
ATOM 1611 O O . VAL A 1 199 ? 1.102 -12.531 4.697 1.00 98.31 199 VAL A O 1
ATOM 1614 N N . CYS A 1 200 ? 0.118 -11.221 6.215 1.00 98.62 200 CYS A N 1
ATOM 1615 C CA . CYS A 1 200 ? 1.222 -10.256 6.254 1.00 98.62 200 CYS A CA 1
ATOM 1616 C C . CYS A 1 200 ? 2.543 -10.896 6.715 1.00 98.62 200 CYS A C 1
ATOM 1618 O O . CYS A 1 200 ? 3.597 -10.590 6.158 1.00 98.62 200 CYS A O 1
ATOM 1620 N N . LYS A 1 201 ? 2.502 -11.825 7.680 1.00 98.38 201 LYS A N 1
ATOM 1621 C CA . LYS A 1 201 ? 3.687 -12.587 8.111 1.00 98.38 201 LYS A CA 1
ATOM 1622 C C . LYS A 1 201 ? 4.166 -13.578 7.055 1.00 98.38 201 LYS A C 1
ATOM 1624 O O . LYS A 1 201 ? 5.372 -13.785 6.936 1.00 98.38 201 LYS A O 1
ATOM 1629 N N . GLU A 1 202 ? 3.262 -14.182 6.289 1.00 98.38 202 GLU A N 1
ATOM 1630 C CA . GLU A 1 202 ? 3.625 -14.994 5.123 1.00 98.38 202 GLU A CA 1
ATOM 1631 C C . GLU A 1 202 ? 4.299 -14.139 4.043 1.00 98.38 202 GLU A C 1
ATOM 1633 O O . GLU A 1 202 ? 5.360 -14.522 3.560 1.00 98.38 202 GLU A O 1
ATOM 1638 N N . ILE A 1 203 ? 3.752 -12.961 3.718 1.00 98.50 203 ILE A N 1
ATOM 1639 C CA . ILE A 1 203 ? 4.365 -12.003 2.781 1.00 98.50 203 ILE A CA 1
ATOM 1640 C C . ILE A 1 203 ? 5.765 -11.613 3.252 1.00 98.50 203 ILE A C 1
ATOM 1642 O O . ILE A 1 203 ? 6.712 -11.671 2.470 1.00 98.50 203 ILE A O 1
ATOM 1646 N N . GLU A 1 204 ? 5.921 -11.263 4.529 1.00 98.31 204 GLU A N 1
ATOM 1647 C CA . GLU A 1 204 ? 7.224 -10.908 5.088 1.00 98.31 204 GLU A CA 1
ATOM 1648 C C . GLU A 1 204 ? 8.238 -12.050 4.914 1.00 98.31 204 GLU A C 1
ATOM 1650 O O . GLU A 1 204 ? 9.345 -11.832 4.429 1.00 98.31 204 GLU A O 1
ATOM 1655 N N . ARG A 1 205 ? 7.855 -13.282 5.267 1.00 98.19 205 ARG A N 1
ATOM 1656 C CA . ARG A 1 205 ? 8.753 -14.447 5.261 1.00 98.19 205 ARG A CA 1
ATOM 1657 C C . ARG A 1 205 ? 9.063 -14.992 3.871 1.00 98.19 205 ARG A C 1
ATOM 1659 O O . ARG A 1 205 ? 10.178 -15.443 3.646 1.00 98.19 205 ARG A O 1
ATOM 1666 N N . ILE A 1 206 ? 8.074 -15.020 2.982 1.00 97.88 206 ILE A N 1
ATOM 1667 C CA . ILE A 1 206 ? 8.137 -15.745 1.702 1.00 97.88 206 ILE A CA 1
ATOM 1668 C C . ILE A 1 206 ? 8.447 -14.801 0.538 1.00 97.88 206 ILE A C 1
ATOM 1670 O O . ILE A 1 206 ? 8.976 -15.245 -0.476 1.00 97.88 206 ILE A O 1
ATOM 1674 N N . VAL A 1 207 ? 8.113 -13.514 0.663 1.00 97.69 207 VAL A N 1
ATOM 1675 C CA . VAL A 1 207 ? 8.311 -12.523 -0.401 1.00 97.69 207 VAL A CA 1
ATOM 1676 C C . VAL A 1 207 ? 9.377 -11.516 0.009 1.00 97.69 207 VAL A C 1
ATOM 1678 O O . VAL A 1 207 ? 10.431 -11.460 -0.613 1.00 97.69 207 VAL A O 1
ATOM 1681 N N . LEU A 1 208 ? 9.141 -10.758 1.081 1.00 98.06 208 LEU A N 1
ATOM 1682 C CA . LEU A 1 208 ? 9.984 -9.614 1.429 1.00 98.06 208 LEU A CA 1
ATOM 1683 C C . LEU A 1 208 ? 11.399 -10.014 1.863 1.00 98.06 208 LEU A C 1
ATOM 1685 O O . LEU A 1 208 ? 12.363 -9.469 1.339 1.00 98.06 208 LEU A O 1
ATOM 1689 N N . ILE A 1 209 ? 11.540 -10.939 2.819 1.00 98.12 209 ILE A N 1
ATOM 1690 C CA . ILE A 1 209 ? 12.856 -11.352 3.331 1.00 98.12 209 ILE A CA 1
ATOM 1691 C C . ILE A 1 209 ? 13.729 -11.938 2.210 1.00 98.12 209 ILE A C 1
ATOM 1693 O O . ILE A 1 209 ? 14.848 -11.457 2.055 1.00 98.12 209 ILE A O 1
ATOM 1697 N N . PRO A 1 210 ? 13.257 -12.897 1.386 1.00 98.38 210 PRO A N 1
ATOM 1698 C CA . PRO A 1 210 ? 14.038 -13.381 0.248 1.00 98.38 210 PRO A CA 1
ATOM 1699 C C . PRO A 1 210 ? 14.423 -12.266 -0.729 1.00 98.38 210 PRO A C 1
ATOM 1701 O O . PRO A 1 210 ? 15.580 -12.186 -1.128 1.00 98.38 210 PRO A O 1
ATOM 1704 N N . SER A 1 211 ? 13.495 -11.357 -1.050 1.00 97.94 211 SER A N 1
ATOM 1705 C CA . SER A 1 211 ? 13.785 -10.197 -1.900 1.00 97.94 211 SER A CA 1
ATOM 1706 C C . SER A 1 211 ? 14.834 -9.252 -1.307 1.00 97.94 211 SER A C 1
ATOM 1708 O O . SER A 1 211 ? 15.615 -8.681 -2.053 1.00 97.94 211 SER A O 1
ATOM 1710 N N . LEU A 1 212 ? 14.900 -9.089 0.016 1.00 97.25 212 LEU A N 1
ATOM 1711 C CA . LEU A 1 212 ? 15.946 -8.290 0.664 1.00 97.25 212 LEU A CA 1
ATOM 1712 C C . LEU A 1 212 ? 17.318 -8.973 0.646 1.00 97.25 212 LEU A C 1
ATOM 1714 O O . LEU A 1 212 ? 18.331 -8.280 0.605 1.00 97.25 212 LEU A O 1
ATOM 1718 N N . MET A 1 213 ? 17.351 -10.305 0.709 1.00 97.56 213 MET A N 1
ATOM 1719 C CA . MET A 1 213 ? 18.597 -11.075 0.640 1.00 97.56 213 MET A CA 1
ATOM 1720 C C . MET A 1 213 ? 19.185 -11.069 -0.774 1.00 97.56 213 MET A C 1
ATOM 1722 O O . MET A 1 213 ? 20.403 -11.023 -0.927 1.00 97.56 213 MET A O 1
ATOM 1726 N N . GLU A 1 214 ? 18.322 -11.079 -1.791 1.00 97.31 214 GLU A N 1
ATOM 1727 C CA . GLU A 1 214 ? 18.693 -11.052 -3.207 1.00 97.31 214 GLU A CA 1
ATOM 1728 C C . GLU A 1 214 ? 17.868 -9.988 -3.957 1.00 97.31 214 GLU A C 1
ATOM 1730 O O . GLU A 1 214 ? 16.917 -10.314 -4.679 1.00 97.31 214 GLU A O 1
ATOM 1735 N N . PRO A 1 215 ? 18.181 -8.691 -3.769 1.00 97.00 215 PRO A N 1
ATOM 1736 C CA . PRO A 1 215 ? 17.391 -7.618 -4.353 1.00 97.00 215 PRO A CA 1
ATOM 1737 C C . PRO A 1 215 ? 17.605 -7.500 -5.872 1.00 97.00 215 PRO A C 1
ATOM 1739 O O . PRO A 1 215 ? 18.699 -7.770 -6.373 1.00 97.00 215 PRO A O 1
ATOM 1742 N N . PRO A 1 216 ? 16.593 -7.038 -6.634 1.00 96.50 216 PRO A N 1
ATOM 1743 C CA . PRO A 1 216 ? 16.755 -6.746 -8.056 1.00 96.50 216 PRO A CA 1
ATOM 1744 C C . PRO A 1 216 ? 17.814 -5.662 -8.298 1.00 96.50 216 PRO A C 1
ATOM 1746 O O . PRO A 1 216 ? 17.991 -4.772 -7.470 1.00 96.50 216 PRO A O 1
ATOM 1749 N N . ALA A 1 217 ? 18.453 -5.672 -9.471 1.00 96.56 217 ALA A N 1
ATOM 1750 C CA . ALA A 1 217 ? 19.569 -4.773 -9.800 1.00 96.56 217 ALA A CA 1
ATOM 1751 C C . ALA A 1 217 ? 19.266 -3.272 -9.595 1.00 96.56 217 ALA A C 1
ATOM 1753 O O . ALA A 1 217 ? 20.130 -2.518 -9.154 1.00 96.56 217 ALA A O 1
ATOM 1754 N N . ASP A 1 218 ? 18.033 -2.832 -9.866 1.00 96.06 218 ASP A N 1
ATOM 1755 C CA . ASP A 1 218 ? 17.627 -1.427 -9.710 1.00 96.06 218 ASP A CA 1
ATOM 1756 C C . ASP A 1 218 ? 17.346 -1.009 -8.253 1.00 96.06 218 ASP A C 1
ATOM 1758 O O . ASP A 1 218 ? 17.108 0.175 -7.988 1.00 96.06 218 ASP A O 1
ATOM 1762 N N . PHE A 1 219 ? 17.353 -1.949 -7.298 1.00 95.62 219 PHE A N 1
ATOM 1763 C CA . PHE A 1 219 ? 17.016 -1.694 -5.896 1.00 95.62 219 PHE A CA 1
ATOM 1764 C C . PHE A 1 219 ? 17.887 -0.598 -5.287 1.00 95.62 219 PHE A C 1
ATOM 1766 O O . PHE A 1 219 ? 17.352 0.378 -4.763 1.00 95.62 219 PHE A O 1
ATOM 1773 N N . GLU A 1 220 ? 19.214 -0.725 -5.378 1.00 93.19 220 GLU A N 1
ATOM 1774 C CA . GLU A 1 220 ? 20.139 0.213 -4.734 1.00 93.19 220 GLU A CA 1
ATOM 1775 C C . GLU A 1 220 ? 19.963 1.633 -5.269 1.00 93.19 220 GLU A C 1
ATOM 1777 O O . GLU A 1 220 ? 19.867 2.586 -4.496 1.00 93.19 220 GLU A O 1
ATOM 1782 N N . MET A 1 221 ? 19.862 1.786 -6.592 1.00 93.69 221 MET A N 1
ATOM 1783 C CA . MET A 1 221 ? 19.634 3.084 -7.228 1.00 93.69 221 MET A CA 1
ATOM 1784 C C . MET A 1 221 ? 18.342 3.728 -6.709 1.00 93.69 221 MET A C 1
ATOM 1786 O O . MET A 1 221 ? 18.339 4.898 -6.317 1.00 93.69 221 MET A O 1
ATOM 1790 N N . MET A 1 222 ? 17.244 2.970 -6.691 1.00 95.19 222 MET A N 1
ATOM 1791 C CA . MET A 1 222 ? 15.931 3.476 -6.289 1.00 95.19 222 MET A CA 1
ATOM 1792 C C . MET A 1 222 ? 15.864 3.760 -4.782 1.00 95.19 222 MET A C 1
ATOM 1794 O O . MET A 1 222 ? 15.323 4.791 -4.377 1.00 95.19 222 MET A O 1
ATOM 1798 N N . ALA A 1 223 ? 16.466 2.910 -3.947 1.00 93.00 223 ALA A N 1
ATOM 1799 C CA . ALA A 1 223 ? 16.547 3.098 -2.499 1.00 93.00 223 ALA A CA 1
ATOM 1800 C C . ALA A 1 223 ? 17.432 4.298 -2.130 1.00 93.00 223 ALA A C 1
ATOM 1802 O O . ALA A 1 223 ? 17.080 5.092 -1.252 1.00 93.00 223 ALA A O 1
ATOM 1803 N N . ASN A 1 224 ? 18.540 4.497 -2.845 1.00 90.44 224 ASN A N 1
ATOM 1804 C CA . ASN A 1 224 ? 19.386 5.676 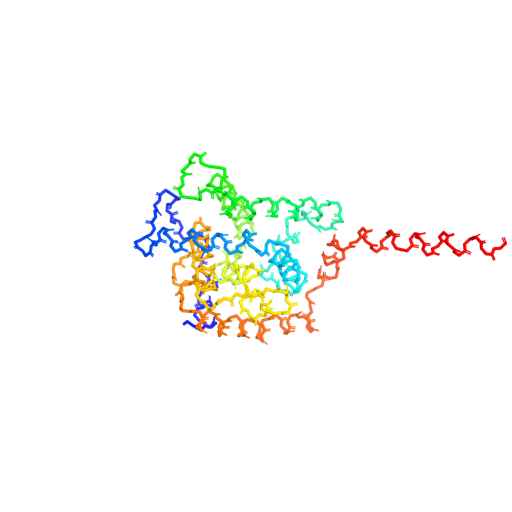-2.687 1.00 90.44 224 ASN A CA 1
ATOM 1805 C C . ASN A 1 224 ? 18.672 6.950 -3.139 1.00 90.44 224 ASN A C 1
ATOM 1807 O O . ASN A 1 224 ? 18.865 7.996 -2.530 1.00 90.44 224 ASN A O 1
ATOM 1811 N N . ALA A 1 225 ? 17.801 6.897 -4.149 1.00 91.94 225 ALA A N 1
ATOM 1812 C CA . ALA A 1 225 ? 17.000 8.056 -4.538 1.00 91.94 225 ALA A CA 1
ATOM 1813 C C . ALA A 1 225 ? 15.984 8.470 -3.454 1.00 91.94 225 ALA A C 1
ATOM 1815 O O . ALA A 1 225 ? 15.640 9.647 -3.373 1.00 91.94 225 ALA A O 1
ATOM 1816 N N . ILE A 1 226 ? 15.517 7.559 -2.593 1.00 86.56 226 ILE A N 1
ATOM 1817 C CA . ILE A 1 226 ? 14.670 7.906 -1.433 1.00 86.56 226 ILE A CA 1
ATOM 1818 C C . ILE A 1 226 ? 15.464 8.692 -0.384 1.00 86.56 226 ILE A C 1
ATOM 1820 O O . ILE A 1 226 ? 14.971 9.681 0.152 1.00 86.56 226 ILE A O 1
ATOM 1824 N N . HIS A 1 227 ? 16.705 8.285 -0.115 1.00 74.19 227 HIS A N 1
ATOM 1825 C CA . HIS A 1 227 ? 17.503 8.828 0.990 1.00 74.19 227 HIS A CA 1
ATOM 1826 C C . HIS A 1 227 ? 18.564 9.858 0.554 1.00 74.19 227 HIS A C 1
ATOM 1828 O O . HIS A 1 227 ? 19.239 10.460 1.388 1.00 74.19 227 HIS A O 1
ATOM 1834 N N . GLY A 1 228 ? 18.756 10.055 -0.750 1.00 63.81 228 GLY A N 1
ATOM 1835 C CA . GLY A 1 228 ? 19.986 10.600 -1.333 1.00 63.81 228 GLY A CA 1
ATOM 1836 C C . GLY A 1 228 ? 20.309 12.059 -1.013 1.00 63.81 228 GLY A C 1
ATOM 1837 O O . GLY A 1 228 ? 21.476 12.441 -1.090 1.00 63.81 228 GLY A O 1
ATOM 1838 N N . GLU A 1 229 ? 19.338 12.883 -0.613 1.00 55.94 229 GLU A N 1
ATOM 1839 C CA . GLU A 1 229 ? 19.638 14.247 -0.139 1.00 55.94 229 GLU A CA 1
ATOM 1840 C C . GLU A 1 229 ? 20.179 14.263 1.300 1.00 55.94 229 GLU A C 1
ATOM 1842 O O . GLU A 1 229 ? 21.005 15.109 1.659 1.00 55.94 229 GLU A O 1
ATOM 1847 N N . ILE A 1 230 ? 19.796 13.276 2.115 1.00 55.25 230 ILE A N 1
ATOM 1848 C CA . ILE A 1 230 ? 20.290 13.123 3.487 1.00 55.25 230 ILE A CA 1
ATOM 1849 C C . ILE A 1 230 ? 21.772 12.727 3.453 1.00 55.25 230 ILE A C 1
ATOM 1851 O O . ILE A 1 230 ? 22.577 13.330 4.157 1.00 55.25 230 ILE A O 1
ATOM 1855 N N . TRP A 1 231 ? 22.158 11.806 2.566 1.00 49.75 231 TRP A N 1
ATOM 1856 C CA . TRP A 1 231 ? 23.546 11.345 2.443 1.00 49.75 231 TRP A CA 1
ATOM 1857 C C . TRP A 1 231 ? 24.475 12.385 1.809 1.00 49.75 231 TRP A C 1
ATOM 1859 O O . TRP A 1 231 ? 25.529 12.678 2.369 1.00 49.75 231 TRP A O 1
ATOM 1869 N N . LYS A 1 232 ? 24.062 13.047 0.717 1.00 52.72 232 LYS A N 1
ATOM 1870 C CA . LYS A 1 232 ? 24.885 14.101 0.090 1.00 52.72 232 LYS A CA 1
ATOM 1871 C C . LYS A 1 232 ? 25.127 15.293 1.019 1.00 52.72 232 LYS A C 1
ATOM 1873 O O . LYS A 1 232 ? 26.226 15.840 1.042 1.00 52.72 232 LYS A O 1
ATOM 1878 N N . SER A 1 233 ? 24.128 15.683 1.813 1.00 52.12 233 SER A N 1
ATOM 1879 C CA . SER A 1 233 ? 24.289 16.763 2.797 1.00 52.12 233 SER A CA 1
ATOM 1880 C C . SER A 1 233 ? 25.138 16.353 4.009 1.00 52.12 233 SER A C 1
ATOM 1882 O O . SER A 1 233 ? 25.754 17.211 4.645 1.00 52.12 233 SER A O 1
ATOM 1884 N N . TRP A 1 234 ? 25.199 15.060 4.338 1.00 50.78 234 TRP A N 1
ATOM 1885 C CA . TRP A 1 234 ? 26.111 14.513 5.345 1.00 50.78 234 TRP A CA 1
ATOM 1886 C C . TRP A 1 234 ? 27.562 14.457 4.848 1.00 50.78 234 TRP A C 1
ATOM 1888 O O . TRP A 1 234 ? 28.454 14.927 5.555 1.00 50.78 234 TRP A O 1
ATOM 1898 N N . ASP A 1 235 ? 27.803 13.993 3.621 1.00 54.94 235 ASP A N 1
ATOM 1899 C CA . ASP A 1 235 ? 29.151 13.924 3.039 1.00 54.94 235 ASP A CA 1
ATOM 1900 C C . ASP A 1 235 ? 29.746 15.312 2.760 1.00 54.94 235 ASP A C 1
ATOM 1902 O O . ASP A 1 235 ? 30.916 15.558 3.064 1.00 54.94 235 ASP A O 1
ATOM 1906 N N . CYS A 1 236 ? 28.938 16.270 2.286 1.00 52.66 236 CYS A N 1
ATOM 1907 C CA . CYS A 1 236 ? 29.374 17.665 2.156 1.00 52.66 236 CYS A CA 1
ATOM 1908 C C . CYS A 1 236 ? 29.800 18.272 3.503 1.00 52.66 236 CYS A C 1
ATOM 1910 O O . CYS A 1 236 ? 30.793 18.995 3.543 1.00 52.66 236 CYS A O 1
ATOM 1912 N N . ARG A 1 237 ? 29.104 17.951 4.606 1.00 54.25 237 ARG A N 1
ATOM 1913 C CA . ARG A 1 237 ? 29.467 18.416 5.960 1.00 54.25 237 ARG A CA 1
ATOM 1914 C C . ARG A 1 237 ? 30.728 17.748 6.510 1.00 54.25 237 ARG A C 1
ATOM 1916 O O . ARG A 1 237 ? 31.497 18.383 7.228 1.00 54.25 237 ARG A O 1
ATOM 1923 N N . ARG A 1 238 ? 30.972 16.481 6.166 1.00 52.72 238 ARG A N 1
ATOM 1924 C CA . ARG A 1 238 ? 32.213 15.776 6.522 1.00 52.72 238 ARG A CA 1
ATOM 1925 C C . ARG A 1 238 ? 33.426 16.388 5.819 1.00 52.72 238 ARG A C 1
ATOM 1927 O O . ARG A 1 238 ? 34.429 16.663 6.470 1.00 52.72 238 ARG A O 1
ATOM 1934 N N . ASN A 1 239 ? 33.305 16.669 4.521 1.00 52.62 239 ASN A N 1
ATOM 1935 C CA . ASN A 1 239 ? 34.389 17.251 3.728 1.00 52.62 239 ASN A CA 1
ATOM 1936 C C . ASN A 1 239 ? 34.631 18.739 4.037 1.00 52.62 239 ASN A C 1
ATOM 1938 O O . ASN A 1 239 ? 35.775 19.190 3.998 1.00 52.62 239 ASN A O 1
ATOM 1942 N N . SER A 1 240 ? 33.601 19.503 4.420 1.00 54.19 240 SER A N 1
ATOM 1943 C CA . SER A 1 240 ? 33.792 20.883 4.888 1.00 54.19 240 SER A CA 1
ATOM 1944 C C . SER A 1 240 ? 34.502 20.944 6.245 1.00 54.19 240 SER A C 1
ATOM 1946 O O . SER A 1 240 ? 35.374 21.785 6.440 1.00 54.19 240 SER A O 1
ATOM 1948 N N . ASN A 1 241 ? 34.203 20.019 7.165 1.00 51.41 241 ASN A N 1
ATOM 1949 C CA . ASN A 1 241 ? 34.832 19.980 8.491 1.00 51.41 241 ASN A CA 1
ATOM 1950 C C . ASN A 1 241 ? 36.276 19.448 8.469 1.00 51.41 241 ASN A C 1
ATOM 1952 O O . ASN A 1 241 ? 37.065 19.815 9.334 1.00 51.41 241 ASN A O 1
ATOM 1956 N N . ALA A 1 242 ? 36.652 18.649 7.466 1.00 52.69 242 ALA A N 1
ATOM 1957 C CA . ALA A 1 242 ? 38.041 18.229 7.249 1.00 52.69 242 ALA A CA 1
ATOM 1958 C C . ALA A 1 242 ? 38.952 19.368 6.738 1.00 52.69 242 ALA A C 1
ATOM 1960 O O . ALA A 1 242 ? 40.173 19.250 6.790 1.00 52.69 242 ALA A O 1
ATOM 1961 N N . THR A 1 243 ? 38.371 20.477 6.266 1.00 50.50 243 THR A N 1
ATOM 1962 C CA . THR A 1 243 ? 39.116 21.626 5.718 1.00 50.50 243 THR A CA 1
ATOM 1963 C C . THR A 1 243 ? 39.379 22.717 6.771 1.00 50.50 243 THR A C 1
ATOM 1965 O O . THR A 1 243 ? 40.209 23.587 6.550 1.00 50.50 243 THR A O 1
ATOM 1968 N N . ILE A 1 244 ? 38.725 22.659 7.939 1.00 51.75 244 ILE A N 1
ATOM 1969 C CA . ILE A 1 244 ? 38.847 23.663 9.021 1.00 51.75 244 ILE A CA 1
ATOM 1970 C C . ILE A 1 244 ? 39.940 23.279 10.050 1.00 51.75 244 ILE A C 1
ATOM 1972 O O . ILE A 1 244 ? 40.249 24.047 10.954 1.00 51.75 244 ILE A O 1
ATOM 1976 N N . GLN A 1 245 ? 40.578 22.110 9.904 1.00 45.25 245 GLN A N 1
ATOM 1977 C CA . GLN A 1 245 ? 41.692 21.647 10.752 1.00 45.25 245 GLN A CA 1
ATOM 1978 C C . GLN A 1 245 ? 43.074 21.712 10.066 1.00 45.25 245 GLN A C 1
ATOM 1980 O O . GLN A 1 245 ? 43.937 20.876 10.336 1.00 45.25 245 GLN A O 1
ATOM 1985 N N . LYS A 1 246 ? 43.310 22.692 9.188 1.00 39.94 246 LYS A N 1
ATOM 1986 C CA . LYS A 1 246 ? 44.658 23.021 8.697 1.00 39.94 246 LYS A CA 1
ATOM 1987 C C . LYS A 1 246 ? 45.016 24.464 8.996 1.00 39.94 246 LYS A C 1
ATOM 1989 O O . LYS A 1 246 ? 44.135 25.324 8.787 1.00 39.94 246 LYS A O 1
#

pLDDT: mean 92.15, std 12.71, range [39.94, 98.75]

Radius of gyration: 18.88 Å; chains: 1; bounding box: 68×42×47 Å

Secondary structure (DSSP, 8-state):
--HHHHHTTTTSBS-----TT---TT--HHHHHHHHHHHHHHHHHHHHHHHHHHHHHTTSHHHHHHHHHHTSSSSHHHHHHHHHHHHHHHHHHHHS-TTSTTSHHHHHHHHHHHHHHHHHHHHHTT--SSS-TTBHHHHHHHHHHHHHHHHH-GGGGT----HHHHHHHHHHHHHHHHHTT--TTT-TTSS-HHHHHHHHHHHIIIIIHHHHHS--TTHHHHHHHHHHHHHHHHHHHHHHHTTS--

Sequence (246 aa):
MKLQKLKDGDKIPGDCGHPMDAKPDWMVTEKFQRGREFFFKHTTAVVLAMNCSLAVGLSVSNLLVPLVFTGMSNTPKKSFSRYLHTFVHVALWHYDDVWQADSKAHKSLEIVRSWHHSVAARMNKHSNNAKFHFSQYDMALVQSGFFAAVIMYPKRFGIRCSRKELEDYIFFWRGIGYLLGVSDEYNLCNGTLDEVYSVCKEIERIVLIPSLMEPPADFEMMANAIHGEIWKSWDCRRNSNATIQK

Organism: NCBI:txid53620

Foldseek 3Di:
DALVLLVVQFLAALAQPDDQQDDDPPDDPVLLLLLLVLCVVQVQLLVVLLLVLVLLCCLFCLPVVLCVVVVQQLALVSVVVVVVLVSVLVNQLSVWPCNDCPGPNVVSLVVVLVVLVVSQCVVCVPPPSPGRRSTLSSLQLVLCSNQLSCLQPVVVSVHDDDLSSSLSNLSNSQVSSVSSRNDLSNNLSNDHSVSSNNNSVCCCVVGRVVSSVPGPPCSVSSSCSNCVVVVVVVVVVVVVVVVVPD

InterPro domains:
  IPR018713 ER-bound oxygenase mpaB/mpaB'/Rubber oxygenase, catalytic domain [PF09995] (54-185)